Protein AF-A0A946YQ63-F1 (afdb_monomer_lite)

Secondary structure (DSSP, 8-state):
-BTTTTEEEEE--SSTTTT-EEEEEEEEEETTEEEEEEEEE-TT--GGGHHHHHHHHHHHHHHHHHHHHHHHHHHHHHHHHHHH----TT--EEEEEETTTGGGGPSEEEEETTEEEEEEEETTEEEEEESEETTTTEE-TTPPEETTEEE-TTT--EEETTT--BSSSSSPPPPPPPEEEEETTEEEEESS---

Foldseek 3Di:
DCVVQQKDKDADCDDPQHGKIWIWHWADDDVVDTDIDIDIDRPPDDPVCCVVVVVVVVVVVVVVVVVVVVLVVLLVVVVVLVVPQDQPVPQFKDWPFFLVCCVVCPQPWDDTRSFIWTWHDDPNDIFIFGQADQPRRAGQNPFDQDPQWGAGPPPRFIARRHPQDTPDDDRDGTPDFFDWDADPRITMGGPDDPD

Sequence (195 aa):
LDRENHRWITTTTRGLGKGSQVITHAIPLAENRIKVVVDFYVPKLPKALHKMYGKQLVDTYTRLYDEDLEMMRTRQRALDIADSTQPDTNAARLVLGNSAELDSQLPLQFELAGKPYRLVRIGDKLVAHASTCPHRLGPLQNAKVVNGQVECPWHGYRFNVISGECTSGQHGQLPLAPVISIDNDEVVASSEENV

pLDDT: mean 90.47, std 10.06, range [29.86, 97.25]

Radius of gyration: 22.96 Å; chains: 1; bounding box: 57×36×71 Å

Structure (mmCIF, N/CA/C/O backbone):
data_AF-A0A946YQ63-F1
#
_entry.id   AF-A0A946YQ63-F1
#
loop_
_atom_site.group_PDB
_atom_site.id
_atom_site.type_symbol
_atom_site.label_atom_id
_atom_site.label_alt_id
_atom_site.label_comp_id
_atom_site.label_asym_id
_atom_site.label_entity_id
_atom_site.label_seq_id
_atom_site.pdbx_PDB_ins_code
_atom_site.Cartn_x
_atom_site.Cartn_y
_atom_site.Cartn_z
_atom_site.occupancy
_atom_site.B_iso_or_equiv
_atom_site.auth_seq_id
_atom_site.auth_comp_id
_atom_site.auth_asym_id
_atom_site.auth_atom_id
_atom_site.pdbx_PDB_model_num
ATOM 1 N N . LEU A 1 1 ? 25.340 -0.584 -9.790 1.00 82.19 1 LEU A N 1
ATOM 2 C CA . LEU A 1 1 ? 24.976 0.807 -9.447 1.00 82.19 1 LEU A CA 1
ATOM 3 C C . LEU A 1 1 ? 26.153 1.685 -9.835 1.00 82.19 1 LEU A C 1
ATOM 5 O O . LEU A 1 1 ? 27.238 1.446 -9.326 1.00 82.19 1 LEU A O 1
ATOM 9 N N . ASP A 1 2 ? 25.953 2.621 -10.753 1.00 90.31 2 ASP A N 1
ATOM 10 C CA . ASP A 1 2 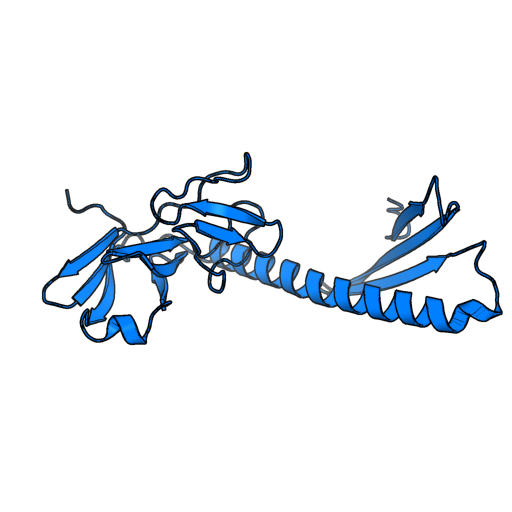? 26.966 3.579 -11.203 1.00 90.31 2 ASP A CA 1
ATOM 11 C C . ASP A 1 2 ? 26.710 4.897 -10.461 1.00 90.31 2 ASP A C 1
ATOM 13 O O . ASP A 1 2 ? 25.876 5.715 -10.855 1.00 90.31 2 ASP A O 1
ATOM 17 N N . ARG A 1 3 ? 27.344 5.020 -9.289 1.00 89.31 3 ARG A N 1
ATOM 18 C CA . ARG A 1 3 ? 27.109 6.135 -8.361 1.00 89.31 3 ARG A CA 1
ATOM 19 C C . ARG A 1 3 ? 27.614 7.459 -8.923 1.00 89.31 3 ARG A C 1
ATOM 21 O O . ARG A 1 3 ? 26.946 8.465 -8.727 1.00 89.31 3 ARG A O 1
ATOM 28 N N . GLU A 1 4 ? 28.743 7.436 -9.626 1.00 91.94 4 GLU A N 1
ATOM 29 C CA . GLU A 1 4 ? 29.373 8.624 -10.213 1.00 91.94 4 GLU A CA 1
ATOM 30 C C . GLU A 1 4 ? 28.460 9.295 -11.241 1.00 91.94 4 GLU A C 1
ATOM 32 O O . GLU A 1 4 ? 28.342 10.514 -11.267 1.00 91.94 4 GLU A O 1
ATOM 37 N N . ASN A 1 5 ? 27.749 8.497 -12.042 1.00 89.50 5 ASN A N 1
ATOM 38 C CA . ASN A 1 5 ? 26.837 9.003 -13.068 1.00 89.50 5 ASN A CA 1
ATOM 39 C C . ASN A 1 5 ? 25.368 9.036 -12.616 1.00 89.50 5 ASN A C 1
ATOM 41 O O . ASN A 1 5 ? 24.472 9.169 -13.454 1.00 89.50 5 ASN A O 1
ATOM 45 N N . HIS A 1 6 ? 25.107 8.865 -11.315 1.00 92.12 6 HIS A N 1
ATOM 46 C CA . HIS A 1 6 ? 23.765 8.817 -10.727 1.00 92.12 6 HIS A CA 1
ATOM 47 C C . HIS A 1 6 ? 22.790 7.893 -11.473 1.00 92.12 6 HIS A C 1
ATOM 49 O O . HIS A 1 6 ? 21.626 8.239 -11.696 1.00 92.12 6 HIS A O 1
ATOM 55 N N . ARG A 1 7 ? 23.259 6.707 -11.878 1.00 95.06 7 ARG A N 1
ATOM 56 C CA . ARG A 1 7 ? 22.444 5.769 -12.656 1.00 95.06 7 ARG A CA 1
ATOM 57 C C . ARG A 1 7 ? 22.541 4.331 -12.177 1.00 95.06 7 ARG A C 1
ATOM 59 O O . ARG A 1 7 ? 23.558 3.873 -11.650 1.00 95.06 7 ARG A O 1
ATOM 66 N N . TRP A 1 8 ? 21.482 3.569 -12.405 1.00 95.50 8 TRP A N 1
ATOM 67 C CA . TRP A 1 8 ? 21.510 2.116 -12.288 1.00 95.50 8 TRP A CA 1
ATOM 68 C C . TRP A 1 8 ? 21.162 1.482 -13.624 1.00 95.50 8 TRP A C 1
ATOM 70 O O . TRP A 1 8 ? 20.337 1.984 -14.382 1.00 95.50 8 TRP A O 1
ATOM 80 N N . ILE A 1 9 ? 21.844 0.379 -13.917 1.00 96.12 9 ILE A N 1
ATOM 81 C CA . ILE A 1 9 ? 21.737 -0.325 -15.188 1.00 96.12 9 ILE A CA 1
ATOM 82 C C . ILE A 1 9 ? 21.278 -1.739 -14.877 1.00 96.12 9 ILE A C 1
ATOM 84 O O . ILE A 1 9 ? 21.989 -2.495 -14.212 1.00 96.12 9 ILE A O 1
ATOM 88 N N . THR A 1 10 ? 20.102 -2.094 -15.378 1.00 95.12 10 THR A N 1
ATOM 89 C CA . THR A 1 10 ? 19.600 -3.467 -15.349 1.00 95.12 10 THR A CA 1
ATOM 90 C C . THR A 1 10 ? 19.920 -4.109 -16.686 1.00 95.12 10 THR A C 1
ATOM 92 O O . THR A 1 10 ? 19.494 -3.606 -17.719 1.00 95.12 10 THR A O 1
ATOM 95 N N . THR A 1 11 ? 20.687 -5.201 -16.680 1.00 96.38 11 THR A N 1
ATOM 96 C CA . THR A 1 11 ? 21.096 -5.905 -17.906 1.00 96.38 11 THR A CA 1
ATOM 97 C C . THR A 1 11 ? 20.485 -7.297 -17.959 1.00 96.38 11 THR A C 1
ATOM 99 O O . THR A 1 11 ? 20.650 -8.091 -17.031 1.00 96.38 11 THR A O 1
ATOM 102 N N . THR A 1 12 ? 19.850 -7.639 -19.078 1.00 95.50 12 THR A N 1
ATOM 103 C CA . THR A 1 12 ? 19.412 -9.012 -19.349 1.00 95.50 12 THR A CA 1
ATOM 104 C C . THR A 1 12 ? 20.621 -9.860 -19.744 1.00 95.50 12 THR A C 1
ATOM 106 O O . THR A 1 12 ? 21.180 -9.714 -20.832 1.00 95.50 12 THR A O 1
ATOM 109 N N . THR A 1 13 ? 21.051 -10.767 -18.865 1.00 96.38 13 THR A N 1
ATOM 110 C CA . THR A 1 13 ? 22.295 -11.538 -19.058 1.00 96.38 13 THR A CA 1
ATOM 111 C C . THR A 1 13 ? 22.108 -12.829 -19.858 1.00 96.38 13 THR A C 1
ATOM 113 O O . THR A 1 13 ? 23.057 -13.323 -20.476 1.00 96.38 13 THR A O 1
ATOM 116 N N . ARG A 1 14 ? 20.892 -13.388 -19.883 1.00 95.12 14 ARG A N 1
ATOM 117 C CA . ARG A 1 14 ? 20.546 -14.657 -20.548 1.00 95.12 14 ARG A CA 1
ATOM 118 C C . ARG A 1 14 ? 19.112 -14.623 -21.089 1.00 95.12 14 ARG A C 1
ATOM 120 O O . ARG A 1 14 ? 18.317 -13.797 -20.661 1.00 95.12 14 ARG A O 1
ATOM 127 N N . GLY A 1 15 ? 18.797 -15.543 -22.004 1.00 92.44 15 GLY A N 1
ATOM 128 C CA . GLY A 1 15 ? 17.459 -15.696 -22.585 1.00 92.44 15 GLY A CA 1
ATOM 129 C C . GLY A 1 15 ? 17.131 -14.695 -23.697 1.00 92.44 15 GLY A C 1
ATOM 130 O O . GLY A 1 15 ? 18.021 -14.064 -24.281 1.00 92.44 15 GLY A O 1
ATOM 131 N N . LEU A 1 16 ? 15.838 -14.582 -24.008 1.00 87.19 16 LEU A N 1
ATOM 132 C CA . LEU A 1 16 ? 15.317 -13.603 -24.960 1.00 87.19 16 LEU A CA 1
ATOM 133 C C . LEU A 1 16 ? 15.647 -12.184 -24.470 1.00 87.19 16 LEU A C 1
ATOM 135 O O . LEU A 1 16 ? 15.445 -11.865 -23.303 1.00 87.19 16 LEU A O 1
ATOM 139 N N . GLY A 1 17 ? 16.194 -11.345 -25.352 1.00 89.00 17 GLY A N 1
ATOM 140 C CA . GLY A 1 17 ? 16.652 -10.003 -24.979 1.00 89.00 17 GLY A CA 1
ATOM 141 C C . GLY A 1 17 ? 18.037 -9.956 -24.323 1.00 89.00 17 GLY A C 1
ATOM 142 O O . GLY A 1 17 ? 18.410 -8.915 -23.794 1.00 89.00 17 GLY A O 1
ATOM 143 N N . LYS A 1 18 ? 18.834 -11.038 -24.360 1.00 95.69 18 LYS A N 1
ATOM 144 C CA . LYS A 1 18 ? 20.230 -11.008 -23.884 1.00 95.69 18 LYS A CA 1
ATOM 145 C C . LYS A 1 18 ? 21.000 -9.820 -24.477 1.00 95.69 18 LYS A C 1
ATOM 147 O O . LYS A 1 18 ? 21.117 -9.699 -25.699 1.00 95.69 18 LYS A O 1
ATOM 152 N N . GLY A 1 19 ? 21.593 -9.019 -23.594 1.00 95.81 19 GLY A N 1
ATOM 153 C CA . GLY A 1 19 ? 22.343 -7.806 -23.921 1.00 95.81 19 GLY A CA 1
ATOM 154 C C . GLY A 1 19 ? 21.512 -6.524 -23.877 1.00 95.81 19 GLY A C 1
ATOM 155 O O . GLY A 1 19 ? 22.093 -5.447 -23.958 1.00 95.81 19 GLY A O 1
ATOM 156 N N . SER A 1 20 ? 20.188 -6.615 -23.729 1.00 95.81 20 SER A N 1
ATOM 157 C CA . SER A 1 20 ? 19.353 -5.439 -23.504 1.00 95.81 20 SER A CA 1
ATOM 158 C C . SER A 1 20 ? 19.631 -4.819 -22.139 1.00 95.81 20 SER A C 1
ATOM 160 O O . SER A 1 20 ? 19.933 -5.528 -21.171 1.00 95.81 20 SER A O 1
ATOM 162 N N . GLN A 1 21 ? 19.504 -3.497 -22.070 1.00 96.88 21 GLN A N 1
ATOM 163 C CA . GLN A 1 21 ? 19.686 -2.721 -20.854 1.00 96.88 21 GLN A CA 1
ATOM 164 C C . GLN A 1 21 ? 18.531 -1.747 -20.656 1.00 96.88 21 GLN A C 1
ATOM 166 O O . GLN A 1 21 ? 18.050 -1.132 -21.609 1.00 96.88 21 GLN A O 1
ATOM 171 N N . VAL A 1 22 ? 18.138 -1.591 -19.396 1.00 96.00 22 VAL A N 1
ATOM 172 C CA . VAL A 1 22 ? 17.348 -0.455 -18.924 1.00 96.00 22 VAL A CA 1
ATOM 173 C C . VAL A 1 22 ? 18.250 0.363 -18.023 1.00 96.00 22 VAL A C 1
ATOM 175 O O . VAL A 1 22 ? 18.768 -0.150 -17.026 1.00 96.00 22 VAL A O 1
ATOM 178 N N . ILE A 1 23 ? 18.481 1.606 -18.416 1.00 96.62 23 ILE A N 1
ATOM 179 C CA . ILE A 1 23 ? 19.371 2.528 -17.728 1.00 96.62 23 ILE A CA 1
ATOM 180 C C . ILE A 1 23 ? 18.488 3.607 -17.129 1.00 96.62 23 ILE A C 1
ATOM 182 O O . ILE A 1 23 ? 17.847 4.347 -17.866 1.00 96.62 23 ILE A O 1
ATOM 186 N N . THR A 1 24 ? 18.457 3.711 -15.807 1.00 95.50 24 THR A N 1
ATOM 187 C CA . THR A 1 24 ? 17.749 4.806 -15.151 1.00 95.50 24 THR A CA 1
ATOM 188 C C . THR A 1 24 ? 18.738 5.774 -14.538 1.00 95.50 24 THR A C 1
ATOM 190 O O . THR A 1 24 ? 19.596 5.374 -13.753 1.00 95.50 24 THR A O 1
ATOM 193 N N . HIS A 1 25 ? 18.557 7.051 -14.844 1.00 95.38 25 HIS A N 1
ATOM 194 C CA . HIS A 1 25 ? 19.258 8.179 -14.255 1.00 95.38 25 HIS A CA 1
ATOM 195 C C . HIS A 1 25 ? 18.366 8.864 -13.218 1.00 95.38 25 HIS A C 1
ATOM 197 O O . HIS A 1 25 ? 17.217 9.187 -13.519 1.00 95.38 25 HIS A O 1
ATOM 203 N N . ALA A 1 26 ? 18.900 9.134 -12.028 1.00 92.44 26 ALA A N 1
ATOM 204 C CA . ALA A 1 26 ? 18.261 9.963 -11.009 1.00 92.44 26 ALA A CA 1
ATOM 205 C C . ALA A 1 26 ? 19.064 11.254 -10.832 1.00 92.44 26 ALA A C 1
ATOM 207 O O . ALA A 1 26 ? 20.076 11.289 -10.140 1.00 92.44 26 ALA A O 1
ATOM 208 N N . ILE A 1 27 ? 18.613 12.320 -11.483 1.00 93.25 27 ILE A N 1
ATOM 209 C CA . ILE A 1 27 ? 19.312 13.601 -11.541 1.00 93.25 27 ILE A CA 1
ATOM 210 C C . ILE A 1 27 ? 18.724 14.514 -10.455 1.00 93.25 27 ILE A C 1
ATOM 212 O O . ILE A 1 27 ? 17.550 14.884 -10.559 1.00 93.25 27 ILE A O 1
ATOM 216 N N . PRO A 1 28 ? 19.481 14.882 -9.407 1.00 92.19 28 PRO A N 1
ATOM 217 C CA . PRO A 1 28 ? 18.985 15.797 -8.384 1.00 92.19 28 PRO A CA 1
ATOM 218 C C . PRO A 1 28 ? 18.733 17.185 -8.986 1.00 92.19 28 PRO A C 1
ATOM 220 O O . PRO A 1 28 ? 19.556 17.701 -9.739 1.00 92.19 28 PRO A O 1
ATOM 223 N N . LEU A 1 29 ? 17.586 17.790 -8.664 1.00 94.38 29 LEU A N 1
ATOM 224 C CA . LEU A 1 29 ? 17.208 19.131 -9.132 1.00 94.38 29 LEU A CA 1
ATOM 225 C C . LEU A 1 29 ? 17.069 20.156 -8.000 1.00 94.38 29 LEU A C 1
ATOM 227 O O . LEU A 1 29 ? 17.184 21.352 -8.256 1.00 94.38 29 LEU A O 1
ATOM 231 N N . ALA A 1 30 ? 16.700 19.715 -6.797 1.00 94.44 30 ALA A N 1
ATOM 232 C CA . ALA A 1 30 ? 16.629 20.501 -5.563 1.00 94.44 30 ALA A CA 1
ATOM 233 C C . ALA A 1 30 ? 16.422 19.550 -4.371 1.00 94.44 30 ALA A C 1
ATOM 235 O O . ALA A 1 30 ? 16.276 18.338 -4.555 1.00 94.44 30 ALA A O 1
ATOM 236 N N . GLU A 1 31 ? 16.346 20.104 -3.162 1.00 89.56 31 GLU A N 1
ATOM 237 C CA . GLU A 1 31 ? 15.817 19.390 -2.000 1.00 89.56 31 GLU A CA 1
ATOM 238 C C . GLU A 1 31 ? 14.428 18.815 -2.327 1.00 89.56 31 GLU A C 1
ATOM 240 O O . GLU A 1 31 ? 13.573 19.501 -2.891 1.00 89.56 31 GLU A O 1
ATOM 245 N N . ASN A 1 32 ? 14.238 17.521 -2.060 1.00 82.31 32 ASN A N 1
ATOM 246 C CA . ASN A 1 32 ? 13.016 16.767 -2.366 1.00 82.31 32 ASN A CA 1
ATOM 247 C C . ASN A 1 32 ? 12.563 16.800 -3.842 1.00 82.31 32 ASN A C 1
ATOM 249 O O . ASN A 1 32 ? 11.397 16.536 -4.142 1.00 82.31 32 ASN A O 1
ATOM 253 N N . ARG A 1 33 ? 13.468 17.084 -4.794 1.00 88.88 33 ARG A N 1
ATOM 254 C CA . ARG A 1 33 ? 13.145 17.109 -6.229 1.00 88.88 33 ARG A CA 1
ATOM 255 C C . ARG A 1 33 ? 14.214 16.422 -7.070 1.00 88.88 33 ARG A C 1
ATOM 257 O O . ARG A 1 33 ? 15.365 16.852 -7.117 1.00 88.88 33 ARG A O 1
ATOM 264 N N . ILE A 1 34 ? 13.798 15.405 -7.818 1.00 90.69 34 ILE A N 1
ATOM 265 C CA . ILE A 1 34 ? 14.646 14.653 -8.749 1.00 90.69 34 ILE A CA 1
ATOM 266 C C . ILE A 1 34 ? 14.011 14.614 -10.140 1.00 90.69 34 ILE A C 1
ATOM 268 O O . ILE A 1 34 ? 12.788 14.621 -10.276 1.00 90.69 34 ILE A O 1
ATOM 272 N N . LYS A 1 35 ? 14.842 14.549 -11.177 1.00 91.94 35 LYS A N 1
ATOM 273 C CA . LYS A 1 35 ? 14.441 14.174 -12.533 1.00 91.94 35 LYS A CA 1
ATOM 274 C C . LYS A 1 35 ? 14.862 12.737 -12.777 1.00 91.94 35 LYS A C 1
ATOM 276 O O . LYS A 1 35 ? 16.031 12.400 -12.601 1.00 91.94 35 LYS A O 1
ATOM 281 N N . VAL A 1 36 ? 13.921 11.922 -13.232 1.00 91.88 36 VAL A N 1
ATOM 282 C CA . VAL A 1 36 ? 14.201 10.554 -13.659 1.00 91.88 36 VAL A CA 1
ATOM 283 C C . VAL A 1 36 ? 14.213 10.498 -15.183 1.00 91.88 36 VAL A C 1
ATOM 285 O O . VAL A 1 36 ? 13.306 11.017 -15.830 1.00 91.88 36 VAL A O 1
ATOM 288 N N . VAL A 1 37 ? 15.260 9.903 -15.754 1.00 94.38 37 VAL A N 1
ATOM 289 C CA . VAL A 1 37 ? 15.357 9.600 -17.191 1.00 94.38 37 VAL A CA 1
ATOM 290 C C . VAL A 1 37 ? 15.610 8.108 -17.339 1.00 94.38 37 VAL A C 1
ATOM 292 O O . VAL A 1 37 ? 16.461 7.569 -16.635 1.00 94.38 37 VAL A O 1
ATOM 295 N N . VAL A 1 38 ? 14.870 7.449 -18.230 1.00 95.25 38 VAL A N 1
ATOM 296 C CA . VAL A 1 38 ? 14.999 6.012 -18.484 1.00 95.25 38 VAL A CA 1
ATOM 297 C C . VAL A 1 38 ? 15.331 5.795 -19.950 1.00 95.25 38 VAL A C 1
ATOM 299 O O . VAL A 1 38 ? 14.533 6.137 -20.822 1.00 95.25 38 VAL A O 1
ATOM 302 N N . ASP A 1 39 ? 16.487 5.192 -20.200 1.00 95.69 39 ASP A N 1
ATOM 303 C CA . ASP A 1 39 ? 16.941 4.818 -21.531 1.00 95.69 39 ASP A CA 1
ATOM 304 C C . ASP A 1 39 ? 16.830 3.307 -21.737 1.00 95.69 39 ASP A C 1
ATOM 306 O O . ASP A 1 39 ? 17.172 2.496 -20.866 1.00 95.69 39 ASP A O 1
ATOM 310 N N . PHE A 1 40 ? 16.386 2.926 -22.935 1.00 95.56 40 PHE A N 1
ATOM 311 C CA . PHE A 1 40 ? 16.276 1.535 -23.358 1.00 95.56 40 PHE A CA 1
ATOM 312 C C . PHE A 1 40 ? 17.305 1.226 -24.435 1.00 95.56 40 PHE A C 1
ATOM 314 O O . PHE A 1 40 ? 17.267 1.781 -25.533 1.00 95.56 40 PHE A O 1
ATOM 321 N N . TYR A 1 41 ? 18.184 0.272 -24.150 1.00 95.44 41 TYR A N 1
ATOM 322 C CA . TYR A 1 41 ? 19.109 -0.278 -25.127 1.00 95.44 41 TYR A CA 1
ATOM 323 C C . TYR A 1 41 ? 18.698 -1.708 -25.470 1.00 95.44 41 TYR A C 1
ATOM 325 O O . TYR A 1 41 ? 18.708 -2.584 -24.610 1.00 95.44 41 TYR A O 1
ATOM 333 N N . VAL A 1 42 ? 18.331 -1.961 -26.730 1.00 94.94 42 VAL A N 1
ATOM 334 C CA . VAL A 1 42 ? 17.882 -3.283 -27.200 1.00 94.94 42 VAL A CA 1
ATOM 335 C C . VAL A 1 42 ? 18.675 -3.664 -28.460 1.00 94.94 42 VAL A C 1
ATOM 337 O O . VAL A 1 42 ? 18.218 -3.426 -29.580 1.00 94.94 42 VAL A O 1
ATOM 340 N N . PRO A 1 43 ? 19.882 -4.248 -28.318 1.00 91.25 43 PRO A N 1
ATOM 341 C CA . PRO A 1 43 ? 20.866 -4.332 -29.405 1.00 91.25 43 PRO A CA 1
ATOM 342 C C . PRO A 1 43 ? 20.430 -5.186 -30.598 1.00 91.25 43 PRO A C 1
ATOM 344 O O . PRO A 1 43 ? 20.904 -4.988 -31.712 1.00 91.25 43 PRO A O 1
ATOM 347 N N . LYS A 1 44 ? 19.542 -6.158 -30.375 1.00 89.88 44 LYS A N 1
ATOM 348 C CA . LYS A 1 44 ? 19.115 -7.132 -31.391 1.00 89.88 44 LYS A CA 1
ATOM 349 C C . LYS A 1 44 ? 17.706 -6.870 -31.929 1.00 89.88 44 LYS A C 1
ATOM 351 O O . LYS A 1 44 ? 17.135 -7.753 -32.562 1.00 89.88 44 LYS A O 1
ATOM 356 N N . LEU A 1 45 ? 17.126 -5.695 -31.667 1.00 91.50 45 LEU A N 1
ATOM 357 C CA . LEU A 1 45 ? 15.778 -5.367 -32.131 1.00 91.50 45 LEU A CA 1
ATOM 358 C C . LEU A 1 45 ? 15.795 -4.963 -33.619 1.00 91.50 45 LEU A C 1
ATOM 360 O O . LEU A 1 45 ? 16.470 -3.988 -33.968 1.00 91.50 45 LEU A O 1
ATOM 364 N N . PRO A 1 46 ? 15.043 -5.647 -34.502 1.00 93.94 46 PRO A N 1
ATOM 365 C CA . PRO A 1 46 ? 14.911 -5.249 -35.902 1.00 93.94 46 PRO A CA 1
ATOM 366 C C . PRO A 1 46 ? 14.370 -3.822 -36.048 1.00 93.94 46 PRO A C 1
ATOM 368 O O . PRO A 1 46 ? 13.409 -3.455 -35.373 1.00 93.94 46 PRO A O 1
ATOM 371 N N . LYS A 1 47 ? 14.927 -3.033 -36.980 1.00 94.69 47 LYS A N 1
ATOM 372 C CA . LYS A 1 47 ? 14.534 -1.623 -37.202 1.00 94.69 47 LYS A CA 1
ATOM 373 C C . LYS A 1 47 ? 13.033 -1.435 -37.431 1.00 94.69 47 LYS A C 1
ATOM 375 O O . LYS A 1 47 ? 12.446 -0.498 -36.903 1.00 94.69 47 LYS A O 1
ATOM 380 N N . ALA A 1 48 ? 12.403 -2.357 -38.160 1.00 96.81 48 ALA A N 1
ATOM 381 C CA . ALA A 1 48 ? 10.962 -2.331 -38.420 1.00 96.81 48 ALA A CA 1
ATOM 382 C C . ALA A 1 48 ? 10.111 -2.366 -37.134 1.00 96.81 48 ALA A C 1
ATOM 384 O O . ALA A 1 48 ? 8.991 -1.863 -37.120 1.00 96.81 48 ALA A O 1
ATOM 385 N N . LEU A 1 49 ? 10.649 -2.919 -36.043 1.00 95.19 49 LEU A N 1
ATOM 386 C CA . LEU A 1 49 ? 9.969 -3.051 -34.756 1.00 95.19 49 LEU A CA 1
ATOM 387 C C . LEU A 1 49 ? 10.280 -1.904 -33.782 1.00 95.19 49 LEU A C 1
ATOM 389 O O . LEU A 1 49 ? 9.607 -1.793 -32.759 1.00 95.19 49 LEU A O 1
ATOM 393 N N . HIS A 1 50 ? 11.245 -1.026 -34.090 1.00 94.06 50 HIS A N 1
ATOM 394 C CA . HIS A 1 50 ? 11.710 0.032 -33.177 1.00 94.06 50 HIS A CA 1
ATOM 395 C C . HIS A 1 50 ? 10.581 0.941 -32.701 1.00 94.06 50 HIS A C 1
ATOM 397 O O . HIS A 1 50 ? 10.459 1.179 -31.506 1.00 94.06 50 HIS A O 1
ATOM 403 N N . LYS A 1 51 ? 9.723 1.415 -33.612 1.00 95.56 51 LYS A N 1
ATOM 404 C CA . LYS A 1 51 ? 8.629 2.332 -33.258 1.00 95.56 51 LYS A CA 1
ATOM 405 C C . LYS A 1 51 ? 7.598 1.671 -32.340 1.00 95.56 51 LYS A C 1
ATOM 407 O O . LYS A 1 51 ? 7.173 2.277 -31.361 1.00 95.56 51 LYS A O 1
ATOM 412 N N . MET A 1 52 ? 7.207 0.436 -32.655 1.00 96.44 52 MET A N 1
ATOM 413 C CA . MET A 1 52 ? 6.213 -0.313 -31.884 1.00 96.44 52 MET A CA 1
ATOM 414 C C . MET A 1 52 ? 6.737 -0.640 -30.481 1.00 96.44 52 MET A C 1
ATOM 416 O O . MET A 1 52 ? 6.102 -0.278 -29.494 1.00 96.44 52 MET A O 1
ATOM 420 N N . TYR A 1 53 ? 7.913 -1.266 -30.393 1.00 93.94 53 TYR A N 1
ATOM 421 C CA . TYR A 1 53 ? 8.513 -1.642 -29.111 1.00 93.94 53 TYR A CA 1
ATOM 422 C C . TYR A 1 53 ? 8.937 -0.423 -28.296 1.00 93.94 53 TYR A C 1
ATOM 424 O O . TYR A 1 53 ? 8.742 -0.412 -27.088 1.00 93.94 53 TYR A O 1
ATOM 432 N N . GLY A 1 54 ? 9.472 0.617 -28.940 1.00 94.38 54 GLY A N 1
ATOM 433 C CA . GLY A 1 54 ? 9.821 1.871 -28.276 1.00 94.38 54 GLY A CA 1
ATOM 434 C C . GLY A 1 54 ? 8.606 2.497 -27.597 1.00 94.38 54 GLY A C 1
ATOM 435 O O . GLY A 1 54 ? 8.678 2.833 -26.419 1.00 94.38 54 GLY A O 1
ATOM 436 N N . LYS A 1 55 ? 7.461 2.560 -28.293 1.00 95.88 55 LYS A N 1
ATOM 437 C CA . LYS A 1 55 ? 6.207 3.022 -27.687 1.00 95.88 55 LYS A CA 1
ATOM 438 C C . LYS A 1 55 ? 5.778 2.138 -26.513 1.00 95.88 55 LYS A C 1
ATOM 440 O O . LYS A 1 55 ? 5.473 2.669 -25.455 1.00 95.88 55 LYS A O 1
ATOM 445 N N . GLN A 1 56 ? 5.788 0.815 -26.674 1.00 95.88 56 GLN A N 1
ATOM 446 C CA . GLN A 1 56 ? 5.396 -0.101 -25.597 1.00 95.88 56 GLN A CA 1
ATOM 447 C C . GLN A 1 56 ? 6.287 0.029 -24.355 1.00 95.88 56 GLN A C 1
ATOM 449 O O . GLN A 1 56 ? 5.771 0.016 -23.239 1.00 95.88 56 GLN A O 1
ATOM 454 N N . LEU A 1 57 ? 7.605 0.161 -24.533 1.00 94.50 57 LEU A N 1
ATOM 455 C CA . LEU A 1 57 ? 8.553 0.345 -23.433 1.00 94.50 57 LEU A CA 1
ATOM 456 C C . LEU A 1 57 ? 8.294 1.657 -22.696 1.00 94.50 57 LEU A C 1
ATOM 458 O O . LEU A 1 57 ? 8.196 1.640 -21.472 1.00 94.50 57 LEU A O 1
ATOM 462 N N . VAL A 1 58 ? 8.124 2.760 -23.432 1.00 94.06 58 VAL A N 1
ATOM 463 C CA . VAL A 1 58 ? 7.799 4.069 -22.850 1.00 94.06 58 VAL A CA 1
ATOM 464 C C . VAL A 1 58 ? 6.472 4.009 -22.097 1.00 94.06 58 VAL A C 1
ATOM 466 O O . VAL A 1 58 ? 6.456 4.309 -20.911 1.00 94.06 58 VAL A O 1
ATOM 469 N N . ASP A 1 59 ? 5.391 3.543 -22.729 1.00 96.06 59 ASP A N 1
ATOM 470 C CA . ASP A 1 59 ? 4.068 3.466 -22.095 1.00 96.06 59 ASP A CA 1
ATOM 471 C C . ASP A 1 59 ? 4.102 2.599 -20.820 1.00 96.06 59 ASP A C 1
ATOM 473 O O . ASP A 1 59 ? 3.536 2.963 -19.789 1.00 96.06 59 ASP A O 1
ATOM 477 N N . THR A 1 60 ? 4.796 1.455 -20.875 1.00 95.38 60 THR A N 1
ATOM 478 C CA . THR A 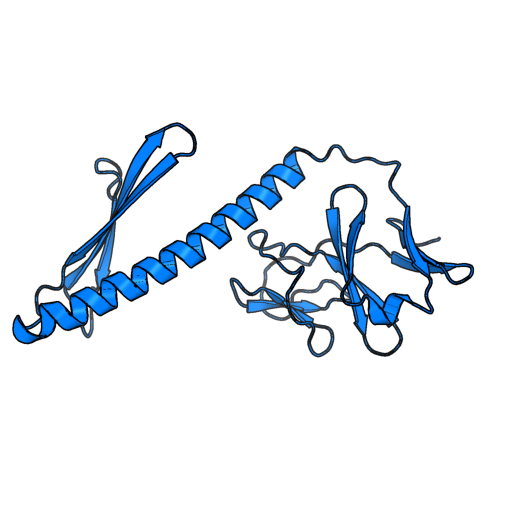1 60 ? 4.917 0.540 -19.732 1.00 95.38 60 THR A CA 1
ATOM 479 C C . THR A 1 60 ? 5.688 1.185 -18.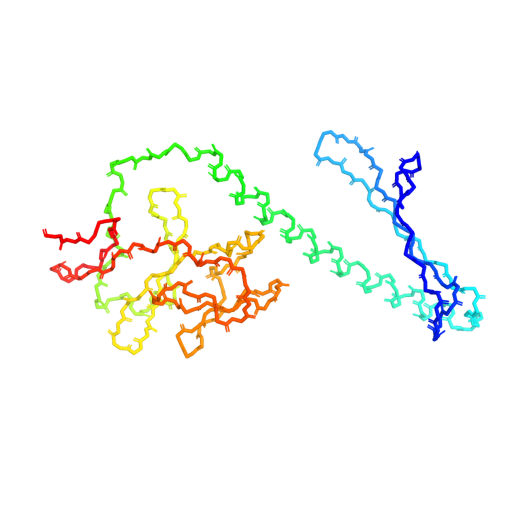590 1.00 95.38 60 THR A C 1
ATOM 481 O O . THR A 1 60 ? 5.227 1.149 -17.453 1.00 95.38 60 THR A O 1
ATOM 484 N N . TYR A 1 61 ? 6.850 1.774 -18.873 1.00 94.31 61 TYR A N 1
ATOM 485 C CA . TYR A 1 61 ? 7.676 2.374 -17.832 1.00 94.31 61 TYR A CA 1
ATOM 486 C C . TYR A 1 61 ? 7.068 3.653 -17.271 1.00 94.31 61 TYR A C 1
ATOM 488 O O . TYR A 1 61 ? 7.160 3.853 -16.069 1.00 94.31 61 TYR A O 1
ATOM 496 N N . THR A 1 62 ? 6.396 4.478 -18.078 1.00 92.75 62 THR A N 1
ATOM 497 C CA . THR A 1 62 ? 5.632 5.623 -17.563 1.00 92.75 62 THR A CA 1
ATOM 498 C C . THR A 1 62 ? 4.607 5.162 -16.534 1.00 92.75 62 THR A C 1
ATOM 500 O O . THR A 1 62 ? 4.627 5.657 -15.412 1.00 92.75 62 THR A O 1
ATOM 503 N N . ARG A 1 63 ? 3.798 4.144 -16.859 1.00 94.69 63 ARG A N 1
ATOM 504 C CA . ARG A 1 63 ? 2.822 3.598 -15.909 1.00 94.69 63 ARG A CA 1
ATOM 505 C C . ARG A 1 63 ? 3.482 3.063 -14.634 1.00 94.69 63 ARG A C 1
ATOM 507 O O . ARG A 1 63 ? 3.011 3.370 -13.547 1.00 94.69 63 ARG A O 1
ATOM 514 N N . LEU A 1 64 ? 4.571 2.298 -14.756 1.00 92.50 64 LEU A N 1
ATOM 515 C CA . LEU A 1 64 ? 5.297 1.775 -13.591 1.00 92.50 64 LEU A CA 1
ATOM 516 C C . LEU A 1 64 ? 5.854 2.900 -12.706 1.00 92.50 64 LEU A C 1
ATOM 518 O O . LEU A 1 64 ? 5.793 2.798 -11.488 1.00 92.50 64 LEU A O 1
ATOM 522 N N . TYR A 1 65 ? 6.363 3.985 -13.298 1.00 90.81 65 TYR A N 1
ATOM 523 C CA . TYR A 1 65 ? 6.854 5.135 -12.536 1.00 90.81 65 TYR A CA 1
ATOM 524 C C . TYR A 1 65 ? 5.736 5.926 -11.860 1.00 90.81 65 TYR A C 1
ATOM 526 O O . TYR A 1 65 ? 5.945 6.405 -10.747 1.00 90.81 65 TYR A O 1
ATOM 534 N N . ASP A 1 66 ? 4.570 6.058 -12.492 1.00 90.88 66 ASP A N 1
ATOM 535 C CA . ASP A 1 66 ? 3.400 6.678 -11.864 1.00 90.88 66 ASP A CA 1
ATOM 536 C C . ASP A 1 66 ? 2.918 5.848 -10.661 1.00 90.88 66 ASP A C 1
ATOM 538 O O . ASP A 1 66 ? 2.648 6.399 -9.590 1.00 90.88 66 ASP A O 1
ATOM 542 N N . GLU A 1 67 ? 2.879 4.518 -10.808 1.00 91.19 67 GLU A N 1
ATOM 543 C CA . GLU A 1 67 ? 2.558 3.573 -9.730 1.00 91.19 67 GLU A CA 1
ATOM 544 C C . GLU A 1 67 ? 3.582 3.666 -8.581 1.00 91.19 67 GLU A C 1
ATOM 546 O O . GLU A 1 67 ? 3.201 3.874 -7.426 1.00 91.19 67 GLU A O 1
ATOM 551 N N . ASP A 1 68 ? 4.882 3.607 -8.889 1.00 90.12 68 ASP A N 1
ATOM 552 C CA . ASP A 1 68 ? 5.962 3.728 -7.903 1.00 90.12 68 ASP A CA 1
ATOM 553 C C . ASP A 1 68 ? 5.940 5.088 -7.193 1.00 90.12 68 ASP A C 1
ATOM 555 O O . ASP A 1 68 ? 6.157 5.165 -5.982 1.00 90.12 68 ASP A O 1
ATOM 559 N N . LEU A 1 69 ? 5.664 6.177 -7.916 1.00 90.12 69 LEU A N 1
ATOM 560 C CA . LEU A 1 69 ? 5.576 7.512 -7.335 1.00 90.12 69 LEU A CA 1
ATOM 561 C C . LEU A 1 69 ? 4.473 7.579 -6.279 1.00 90.12 69 LEU A C 1
ATOM 563 O O . LEU A 1 69 ? 4.697 8.141 -5.203 1.00 90.12 69 LEU A O 1
ATOM 567 N N . GLU A 1 70 ? 3.306 6.995 -6.553 1.00 90.19 70 GLU A N 1
ATOM 568 C CA . GLU A 1 70 ? 2.218 6.954 -5.578 1.00 90.19 70 GLU A CA 1
ATOM 569 C C . GLU A 1 70 ? 2.571 6.081 -4.369 1.00 90.19 70 GLU A C 1
ATOM 571 O O . GLU A 1 70 ? 2.302 6.469 -3.228 1.00 90.19 70 GLU A O 1
ATOM 576 N N . MET A 1 71 ? 3.255 4.952 -4.583 1.00 92.88 71 MET A N 1
ATOM 577 C CA . MET A 1 71 ? 3.765 4.115 -3.494 1.00 92.88 71 MET A CA 1
ATOM 578 C C . MET A 1 71 ? 4.750 4.879 -2.597 1.00 92.88 71 MET A C 1
ATOM 580 O O . MET A 1 71 ? 4.606 4.883 -1.371 1.00 92.88 71 MET A O 1
ATOM 584 N N . MET A 1 72 ? 5.729 5.570 -3.189 1.00 91.06 72 MET A N 1
ATOM 585 C CA . MET A 1 72 ? 6.736 6.333 -2.445 1.00 91.06 72 MET A CA 1
ATOM 586 C C . MET A 1 72 ? 6.116 7.516 -1.700 1.00 91.06 72 MET A C 1
ATOM 588 O O . MET A 1 72 ? 6.425 7.722 -0.529 1.00 91.06 72 MET A O 1
ATOM 592 N N . ARG A 1 73 ? 5.194 8.254 -2.332 1.00 91.31 73 ARG A N 1
ATOM 593 C CA . ARG A 1 73 ? 4.460 9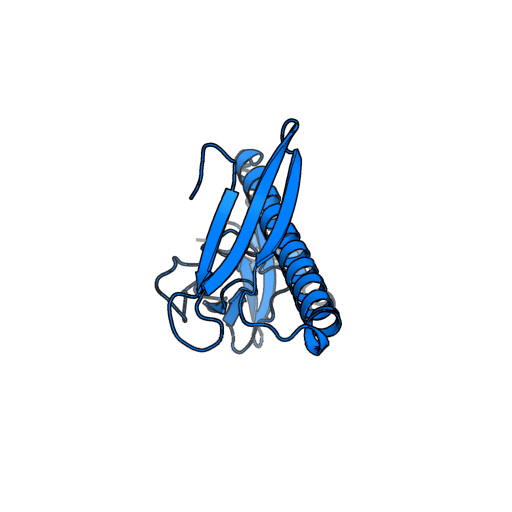.355 -1.686 1.00 91.31 73 ARG A CA 1
ATOM 594 C C . ARG A 1 73 ? 3.605 8.869 -0.526 1.00 91.31 73 ARG A C 1
ATOM 596 O O . ARG A 1 73 ? 3.625 9.478 0.537 1.00 91.31 73 ARG A O 1
ATOM 603 N N . THR A 1 74 ? 2.878 7.770 -0.710 1.00 92.38 74 THR A N 1
ATOM 604 C CA . THR A 1 74 ? 2.060 7.164 0.350 1.00 92.38 74 THR A CA 1
ATOM 605 C C . THR A 1 74 ? 2.921 6.762 1.540 1.00 92.38 74 THR A C 1
ATOM 607 O O . THR A 1 74 ? 2.586 7.080 2.679 1.00 92.38 74 THR A O 1
ATOM 610 N N . ARG A 1 75 ? 4.068 6.127 1.279 1.00 94.12 75 ARG A N 1
ATOM 611 C CA . ARG A 1 75 ? 5.019 5.770 2.329 1.00 94.12 75 ARG A CA 1
ATOM 612 C C . ARG A 1 75 ? 5.580 7.000 3.038 1.00 94.12 75 ARG A C 1
ATOM 614 O O . ARG A 1 75 ? 5.670 6.974 4.259 1.00 94.12 75 ARG A O 1
ATOM 621 N N . GLN A 1 76 ? 5.951 8.046 2.298 1.00 92.12 76 GLN A N 1
ATOM 622 C CA . GLN A 1 76 ? 6.481 9.272 2.893 1.00 92.12 76 GLN A CA 1
ATOM 623 C C . GLN A 1 76 ? 5.449 9.919 3.818 1.00 92.12 76 GLN A C 1
ATOM 625 O O . GLN A 1 76 ? 5.770 10.176 4.967 1.00 92.12 76 GLN A O 1
ATOM 630 N N . ARG A 1 77 ? 4.185 10.045 3.386 1.00 90.00 77 ARG A N 1
ATOM 631 C CA . ARG A 1 77 ? 3.100 10.547 4.248 1.00 90.00 77 ARG A CA 1
ATOM 632 C C . ARG A 1 77 ? 2.957 9.727 5.532 1.00 90.00 77 ARG A C 1
ATOM 634 O O . ARG A 1 77 ? 2.774 10.295 6.599 1.00 90.00 77 ARG A O 1
ATOM 641 N N . ALA A 1 78 ? 3.040 8.398 5.441 1.00 89.38 78 ALA A N 1
ATOM 642 C CA . ALA A 1 78 ? 2.955 7.532 6.615 1.00 89.38 78 ALA A CA 1
ATOM 643 C C . ALA A 1 78 ? 4.137 7.725 7.586 1.00 89.38 78 ALA A C 1
ATOM 645 O O . ALA A 1 78 ? 3.943 7.620 8.795 1.00 89.38 78 ALA A O 1
ATOM 646 N N . LEU A 1 79 ? 5.338 8.015 7.072 1.00 91.00 79 LEU A N 1
ATOM 647 C CA . LEU A 1 79 ? 6.500 8.382 7.890 1.00 91.00 79 LEU A CA 1
ATOM 648 C C . LEU A 1 79 ? 6.312 9.759 8.531 1.00 91.00 79 LEU A C 1
ATOM 650 O O . LEU A 1 79 ? 6.502 9.886 9.733 1.00 91.00 79 LEU A O 1
ATOM 654 N N . ASP A 1 80 ? 5.866 10.752 7.760 1.00 88.88 80 ASP A N 1
ATOM 655 C CA . ASP A 1 80 ? 5.632 12.111 8.254 1.00 88.88 80 ASP A CA 1
ATOM 656 C C . ASP A 1 80 ? 4.586 12.115 9.386 1.00 88.88 80 ASP A C 1
ATOM 658 O O . ASP A 1 80 ? 4.767 12.780 10.404 1.00 88.88 80 ASP A O 1
ATOM 662 N N . ILE A 1 81 ? 3.513 11.322 9.252 1.00 83.50 81 ILE A N 1
ATOM 663 C CA . ILE A 1 81 ? 2.520 11.118 10.319 1.00 83.50 81 ILE A CA 1
ATOM 664 C C . ILE A 1 81 ? 3.197 10.529 11.558 1.00 83.50 81 ILE A C 1
ATOM 666 O O . ILE A 1 81 ? 3.062 11.089 12.644 1.00 83.50 81 ILE A O 1
ATOM 670 N N . ALA A 1 82 ? 3.962 9.445 11.405 1.00 83.25 82 ALA A N 1
ATOM 671 C CA . ALA A 1 82 ? 4.644 8.797 12.524 1.00 83.25 82 ALA A CA 1
ATOM 672 C C . ALA A 1 82 ? 5.624 9.732 13.257 1.00 83.25 82 ALA A C 1
ATOM 674 O O . ALA A 1 82 ? 5.685 9.684 14.482 1.00 83.25 82 ALA A O 1
ATOM 675 N N . ASP A 1 83 ? 6.331 10.602 12.532 1.00 85.06 83 ASP A N 1
ATOM 676 C CA . ASP A 1 83 ? 7.256 11.586 13.107 1.00 85.06 83 ASP A CA 1
ATOM 677 C C . ASP A 1 83 ? 6.520 12.771 13.763 1.00 85.06 83 ASP A C 1
ATOM 679 O O . ASP A 1 83 ? 6.975 13.305 14.776 1.00 85.06 83 ASP A O 1
ATOM 683 N N . SER A 1 84 ? 5.379 13.192 13.205 1.00 78.00 84 SER A N 1
ATOM 684 C CA . SER A 1 84 ? 4.583 14.316 13.728 1.00 78.00 84 SER A CA 1
ATOM 685 C C . SER A 1 84 ? 3.727 13.957 14.948 1.00 78.00 84 SER A C 1
ATOM 687 O O . SER A 1 84 ? 3.331 14.843 15.709 1.00 78.00 84 SER A O 1
ATOM 689 N N . THR A 1 85 ? 3.444 12.669 15.153 1.00 66.12 85 THR A N 1
ATOM 690 C CA . THR A 1 85 ? 2.581 12.202 16.238 1.00 66.12 85 THR A CA 1
ATOM 691 C C . THR A 1 85 ? 3.348 12.206 17.563 1.00 66.12 85 THR A C 1
ATOM 693 O O . THR A 1 85 ? 4.075 11.268 17.886 1.00 66.12 85 THR A O 1
ATOM 696 N N . GLN A 1 86 ? 3.156 13.244 18.380 1.00 61.97 86 GLN A N 1
ATOM 697 C CA . GLN A 1 86 ? 3.366 13.118 19.826 1.00 61.97 86 GLN A CA 1
ATOM 698 C C . GLN A 1 86 ? 2.298 12.146 20.351 1.00 61.97 86 GLN A C 1
ATOM 700 O O . GLN A 1 86 ? 1.131 12.323 19.996 1.00 61.97 86 GLN A O 1
ATOM 705 N N . PRO A 1 87 ? 2.640 11.115 21.145 1.00 56.84 87 PRO A N 1
ATOM 706 C CA . PRO A 1 87 ? 1.633 10.238 21.720 1.00 56.84 87 PRO A CA 1
ATOM 707 C C . PRO A 1 87 ? 0.718 11.072 22.616 1.00 56.84 87 PRO A C 1
ATOM 709 O O . PRO A 1 87 ? 1.087 11.428 23.734 1.00 56.84 87 PRO A O 1
ATOM 712 N N . ASP A 1 88 ? -0.468 11.403 22.109 1.00 59.25 88 ASP A N 1
ATOM 713 C CA . ASP A 1 88 ? -1.525 11.967 22.928 1.00 59.25 88 ASP A CA 1
ATOM 714 C C . ASP A 1 88 ? -2.075 10.835 23.791 1.00 59.25 88 ASP A C 1
ATOM 716 O O . ASP A 1 88 ? -2.965 10.078 23.400 1.00 59.25 88 ASP A O 1
ATOM 720 N N . THR A 1 89 ? -1.472 10.678 24.966 1.00 54.22 89 THR A N 1
ATOM 721 C CA . THR A 1 89 ? -1.844 9.664 25.954 1.00 54.22 89 THR A CA 1
ATOM 722 C C . THR A 1 89 ? -3.267 9.851 26.481 1.00 54.22 89 THR A C 1
ATOM 724 O O . THR A 1 89 ? -3.757 8.971 27.179 1.00 54.22 89 THR A O 1
ATOM 727 N N . ASN A 1 90 ? -3.938 10.966 26.158 1.00 54.41 90 ASN A N 1
ATOM 728 C CA . ASN A 1 90 ? -5.309 11.243 26.581 1.00 54.41 90 ASN A CA 1
ATOM 729 C C . ASN A 1 90 ? -6.367 10.857 25.530 1.00 54.41 90 ASN A C 1
ATOM 731 O O . ASN A 1 90 ? -7.544 10.754 25.875 1.00 54.41 90 ASN A O 1
ATOM 735 N N . ALA A 1 91 ? -5.993 10.589 24.272 1.00 62.50 91 ALA A N 1
ATOM 736 C CA . ALA A 1 91 ? -6.925 10.195 23.208 1.00 62.50 91 ALA A CA 1
ATOM 737 C C . ALA A 1 91 ? -7.178 8.672 23.190 1.00 62.50 91 ALA A C 1
ATOM 739 O O . ALA A 1 91 ? -7.038 8.008 22.162 1.00 62.50 91 ALA A O 1
ATOM 740 N N . ALA A 1 92 ? -7.529 8.110 24.349 1.00 81.06 92 ALA A N 1
ATOM 741 C CA . ALA A 1 92 ? -7.726 6.672 24.550 1.00 81.06 92 ALA A CA 1
ATOM 742 C C . ALA A 1 92 ? -9.103 6.159 24.095 1.00 81.06 92 ALA A C 1
ATOM 744 O O . ALA A 1 92 ? -9.330 4.949 24.087 1.00 81.06 92 ALA A O 1
ATOM 745 N N . ARG A 1 93 ? -10.035 7.054 23.736 1.00 90.62 93 ARG A N 1
ATOM 746 C CA . ARG A 1 93 ? -11.422 6.723 23.380 1.00 90.62 93 ARG A CA 1
ATOM 747 C C . ARG A 1 93 ? -11.948 7.651 22.284 1.00 90.62 93 ARG A C 1
ATOM 749 O O . ARG A 1 93 ? -11.773 8.863 22.370 1.00 90.62 93 ARG A O 1
ATOM 756 N N . LEU A 1 94 ? -12.639 7.088 21.296 1.00 93.44 94 LEU A N 1
ATOM 757 C CA . LEU A 1 94 ? -13.304 7.815 20.214 1.00 93.44 94 LEU A CA 1
ATOM 758 C C . LEU A 1 94 ? -14.685 7.211 19.935 1.00 93.44 94 LEU A C 1
ATOM 760 O O . LEU A 1 94 ? -14.795 6.010 19.694 1.00 93.44 94 LEU A O 1
ATOM 764 N N . VAL A 1 95 ? -15.726 8.047 19.921 1.00 95.06 95 VAL A N 1
ATOM 765 C CA . VAL A 1 95 ? -17.065 7.659 19.448 1.00 95.06 95 VAL A CA 1
ATOM 766 C C . VAL A 1 95 ? -17.074 7.705 17.919 1.00 95.06 95 VAL A C 1
ATOM 768 O O . VAL A 1 95 ? -16.777 8.738 17.325 1.00 95.06 95 VAL A O 1
ATOM 771 N N . LEU A 1 96 ? -17.392 6.577 17.286 1.00 95.88 96 LEU A N 1
ATOM 772 C CA . LEU A 1 96 ? -17.417 6.405 15.830 1.00 95.88 96 LEU A CA 1
ATOM 773 C C . LEU A 1 96 ? -18.800 6.665 15.218 1.00 95.88 96 LEU A C 1
ATOM 775 O O . LEU A 1 96 ? -18.900 6.841 14.007 1.00 95.88 96 LEU A O 1
ATOM 779 N N . GLY A 1 97 ? -19.853 6.690 16.038 1.00 95.06 97 GLY A N 1
ATOM 780 C CA . GLY A 1 97 ? -21.224 6.981 15.618 1.00 95.06 97 GLY A CA 1
ATOM 781 C C . GLY A 1 97 ? -22.251 6.030 16.228 1.00 95.06 97 GLY A C 1
ATOM 782 O O . GLY A 1 97 ? -21.914 5.164 17.036 1.00 95.06 97 GLY A O 1
ATOM 783 N N . ASN A 1 98 ? -23.513 6.184 15.828 1.00 94.81 98 ASN A N 1
ATOM 784 C CA . ASN A 1 98 ? -24.598 5.322 16.285 1.00 94.81 98 ASN A CA 1
ATOM 785 C C . ASN A 1 98 ? -24.545 3.943 15.602 1.00 94.81 98 ASN A C 1
ATOM 787 O O . ASN A 1 98 ? -24.384 3.836 14.385 1.00 94.81 98 ASN A O 1
ATOM 791 N N . SER A 1 99 ? -24.716 2.881 16.383 1.00 92.56 99 SER A N 1
ATOM 792 C CA . SER A 1 99 ? -24.648 1.484 15.946 1.00 92.56 99 SER A CA 1
ATOM 793 C C . SER A 1 99 ? -25.690 1.104 14.891 1.00 92.56 99 SER A C 1
ATOM 795 O O . SER A 1 99 ? -25.386 0.276 14.034 1.00 92.56 99 SER A O 1
ATOM 797 N N . ALA A 1 100 ? -26.870 1.732 14.892 1.00 90.00 100 ALA A N 1
ATOM 798 C CA . ALA A 1 100 ? -27.922 1.475 13.909 1.00 90.00 100 ALA A CA 1
ATOM 799 C C . ALA A 1 100 ? -27.614 2.087 12.532 1.00 90.00 100 ALA A C 1
ATOM 801 O O . ALA A 1 100 ? -28.086 1.594 11.509 1.00 90.00 100 ALA A O 1
ATOM 802 N N . GLU A 1 101 ? -26.811 3.150 12.488 1.00 91.75 101 GLU A N 1
ATOM 803 C CA . GLU A 1 101 ? -26.482 3.871 11.253 1.00 91.75 101 GLU A CA 1
ATOM 804 C C . GLU A 1 101 ? -25.131 3.451 10.671 1.00 91.75 101 GLU A C 1
ATOM 806 O O . GLU A 1 101 ? -24.885 3.622 9.471 1.00 91.75 101 GLU A O 1
ATOM 811 N N . LEU A 1 102 ? -24.256 2.887 11.510 1.00 91.44 102 LEU A N 1
ATOM 812 C CA . LEU A 1 102 ? -22.862 2.642 11.166 1.00 91.44 102 LEU A CA 1
ATOM 813 C C . LEU A 1 102 ? -22.700 1.703 9.971 1.00 91.44 102 LEU A C 1
ATOM 815 O O . LEU A 1 102 ? -21.783 1.891 9.180 1.00 91.44 102 LEU A O 1
ATOM 819 N N . ASP A 1 103 ? -23.608 0.742 9.787 1.00 89.88 103 ASP A N 1
ATOM 820 C CA . ASP A 1 103 ? -23.549 -0.212 8.673 1.00 89.88 103 ASP A CA 1
ATOM 821 C C . ASP A 1 103 ? -23.556 0.457 7.303 1.00 89.88 103 ASP A C 1
ATOM 823 O O . ASP A 1 103 ? -22.859 0.006 6.394 1.00 89.88 103 ASP A O 1
ATOM 827 N N . SER A 1 104 ? -24.277 1.571 7.171 1.00 93.31 104 SER A N 1
ATOM 828 C CA . SER A 1 104 ? -24.306 2.365 5.940 1.00 93.31 104 SER A CA 1
ATOM 829 C C . SER A 1 104 ? -22.997 3.120 5.672 1.00 93.31 104 SER A C 1
ATOM 831 O O . SER A 1 104 ? -22.752 3.552 4.547 1.00 93.31 104 SER A O 1
ATOM 833 N N . GLN A 1 105 ? -22.149 3.256 6.694 1.00 93.81 105 GLN A N 1
ATOM 834 C CA . GLN A 1 105 ? -20.873 3.970 6.655 1.00 93.81 105 GLN A CA 1
ATOM 835 C C . GLN A 1 105 ? -19.675 3.020 6.534 1.00 93.81 105 GLN A C 1
ATOM 837 O O . GLN A 1 105 ? -18.546 3.470 6.334 1.00 93.81 105 GLN A O 1
ATOM 842 N N . LEU A 1 106 ? -19.891 1.705 6.655 1.00 93.69 106 LEU A N 1
ATOM 843 C CA . LEU A 1 106 ? -18.820 0.726 6.532 1.00 93.69 106 LEU A CA 1
ATOM 844 C C . LEU A 1 106 ? -18.425 0.498 5.062 1.00 93.69 106 LEU A C 1
ATOM 846 O O . LEU A 1 106 ? -19.284 0.415 4.184 1.00 93.69 106 LEU A O 1
ATOM 850 N N . PRO A 1 107 ? -17.127 0.284 4.779 1.00 95.62 107 PRO A N 1
ATOM 851 C CA . PRO A 1 107 ? -16.008 0.352 5.716 1.00 95.62 107 PRO A CA 1
ATOM 852 C C . PRO A 1 107 ? -15.667 1.800 6.108 1.00 95.62 107 PRO A C 1
ATOM 854 O O . PRO A 1 107 ? -15.505 2.653 5.237 1.00 95.62 107 PRO A O 1
ATOM 857 N N . LEU A 1 108 ? -15.471 2.045 7.406 1.00 96.12 108 LEU A N 1
ATOM 858 C CA . LEU A 1 108 ? -15.207 3.380 7.951 1.00 96.12 108 LEU A CA 1
ATOM 859 C C . LEU A 1 108 ? -13.717 3.547 8.271 1.00 96.12 108 LEU A C 1
ATOM 861 O O . LEU A 1 108 ? -13.116 2.690 8.915 1.00 96.12 108 LEU A O 1
ATOM 865 N N . GLN A 1 109 ? -13.113 4.652 7.839 1.00 96.50 109 GLN A N 1
ATOM 866 C CA . GLN A 1 109 ? -11.746 5.028 8.215 1.00 96.50 109 GLN A CA 1
ATOM 867 C C . GLN A 1 109 ? -11.798 6.003 9.390 1.00 96.50 109 GLN A C 1
ATOM 869 O O . GLN A 1 109 ? -12.619 6.917 9.387 1.00 96.50 109 GLN A O 1
ATOM 874 N N . PHE A 1 110 ? -10.926 5.819 10.378 1.00 95.25 110 PHE A N 1
ATOM 875 C CA . PHE A 1 110 ? -10.844 6.696 11.544 1.00 95.25 110 PHE A CA 1
ATOM 876 C C . PHE A 1 110 ? -9.414 6.749 12.086 1.00 95.25 110 PHE A C 1
ATOM 878 O O . PHE A 1 110 ? -8.566 5.935 11.719 1.00 95.25 110 PHE A O 1
ATOM 885 N N . GLU A 1 111 ? -9.146 7.702 12.969 1.00 92.50 111 GLU A N 1
ATOM 886 C CA . GLU A 1 111 ? -7.854 7.865 13.631 1.00 92.50 111 GLU A CA 1
ATOM 887 C C . GLU A 1 111 ? -8.044 7.810 15.147 1.00 92.50 111 GLU A C 1
ATOM 889 O O . GLU A 1 111 ? -8.975 8.412 15.670 1.00 92.50 111 GLU A O 1
ATOM 894 N N . LEU A 1 112 ? -7.173 7.091 15.855 1.00 90.31 112 LEU A N 1
ATOM 895 C CA . LEU A 1 112 ? -7.133 7.086 17.319 1.00 90.31 112 LEU A CA 1
ATOM 896 C C . LEU A 1 112 ? -5.680 7.241 17.771 1.00 90.31 112 LEU A C 1
ATOM 898 O O . LEU A 1 112 ? -4.813 6.493 17.311 1.00 90.31 112 LEU A O 1
ATOM 902 N N . ALA A 1 113 ? -5.418 8.210 18.652 1.00 86.00 113 ALA A N 1
ATOM 903 C CA . ALA A 1 113 ? -4.073 8.559 19.122 1.00 86.00 113 ALA A CA 1
ATOM 904 C C . ALA A 1 113 ? -3.052 8.735 17.971 1.00 86.00 113 ALA A C 1
ATOM 906 O O . ALA A 1 113 ? -1.958 8.167 18.001 1.00 86.00 113 ALA A O 1
ATOM 907 N N . GLY A 1 114 ? -3.445 9.458 16.912 1.00 84.12 114 GLY A N 1
ATOM 908 C CA . GLY A 1 114 ? -2.600 9.734 15.741 1.00 84.12 114 GLY A CA 1
ATOM 909 C C . GLY A 1 114 ? -2.349 8.541 14.813 1.00 84.12 114 GLY A C 1
ATOM 910 O O . GLY A 1 114 ? -1.557 8.632 13.876 1.00 84.12 114 GLY A O 1
ATOM 911 N N . LYS A 1 115 ? -2.986 7.390 15.062 1.00 88.25 115 LYS A N 1
ATOM 912 C CA . LYS A 1 115 ? -2.817 6.180 14.249 1.00 88.25 115 LYS A CA 1
ATOM 913 C C . LYS A 1 115 ? -4.064 5.914 13.407 1.00 88.25 115 LYS A C 1
ATOM 915 O O . LYS A 1 115 ? -5.165 5.882 13.960 1.00 88.25 115 LYS A O 1
ATOM 920 N N . PRO A 1 116 ? -3.912 5.668 12.094 1.00 92.94 116 PRO A N 1
ATOM 921 C CA . PRO A 1 116 ? -5.042 5.398 11.224 1.00 92.94 116 PRO A CA 1
ATOM 922 C C . PRO A 1 116 ? -5.490 3.936 11.335 1.00 92.94 116 PRO A C 1
ATOM 924 O O . PRO A 1 116 ? -4.700 2.994 11.199 1.00 92.94 116 PRO A O 1
ATOM 927 N N . TYR A 1 117 ? -6.794 3.754 11.490 1.00 95.75 117 TYR A N 1
ATOM 928 C CA . TYR A 1 117 ? -7.469 2.465 11.549 1.00 95.75 117 TYR A CA 1
ATOM 929 C C . TYR A 1 117 ? -8.627 2.420 10.560 1.00 95.75 117 TYR A C 1
ATOM 931 O O . TYR A 1 117 ? -9.036 3.424 9.965 1.00 95.75 117 TYR A O 1
ATOM 939 N N . ARG A 1 118 ? -9.146 1.215 10.364 1.00 97.19 118 ARG A N 1
ATOM 940 C CA . ARG A 1 118 ? -10.322 0.969 9.551 1.00 97.19 118 ARG A CA 1
ATOM 941 C C . ARG A 1 118 ? -11.244 0.005 10.259 1.00 97.19 118 ARG A C 1
ATOM 943 O O . ARG A 1 118 ? -10.810 -1.062 10.686 1.00 97.19 118 ARG A O 1
ATOM 950 N N . LEU A 1 119 ? -12.508 0.386 10.338 1.00 97.19 119 LEU A N 1
ATOM 951 C CA . LEU A 1 119 ? -13.591 -0.414 10.867 1.00 97.19 119 LEU A CA 1
ATOM 952 C C . LEU A 1 119 ? -14.285 -1.172 9.733 1.00 97.19 119 LEU A C 1
ATOM 954 O O . LEU A 1 119 ? -14.653 -0.594 8.706 1.00 97.19 119 LEU A O 1
ATOM 958 N N . VAL A 1 120 ? -14.480 -2.470 9.933 1.00 96.06 120 VAL A N 1
ATOM 959 C CA . VAL A 1 120 ? -15.180 -3.368 9.010 1.00 96.06 120 VAL A CA 1
ATOM 960 C C . VAL A 1 120 ? -16.147 -4.270 9.773 1.00 96.06 120 VAL A C 1
ATOM 962 O O . VAL A 1 120 ? -16.006 -4.465 10.979 1.00 96.06 120 VAL A O 1
ATOM 965 N N . ARG A 1 121 ? -17.112 -4.860 9.062 1.00 93.75 121 ARG A N 1
ATOM 966 C CA . ARG A 1 121 ? -18.023 -5.874 9.607 1.00 93.75 121 ARG A CA 1
ATOM 967 C C . ARG A 1 121 ? -17.618 -7.269 9.139 1.00 93.75 121 ARG A C 1
ATOM 969 O O . ARG A 1 121 ? -17.472 -7.498 7.940 1.00 93.75 121 ARG A O 1
ATOM 976 N N . ILE A 1 122 ? -17.444 -8.191 10.086 1.00 92.44 122 ILE A N 1
ATOM 977 C CA . ILE A 1 122 ? -17.134 -9.608 9.856 1.00 92.44 122 ILE A CA 1
ATOM 978 C C . ILE A 1 122 ? -18.216 -10.450 10.535 1.00 92.44 122 ILE A C 1
ATOM 980 O O . ILE A 1 122 ? -18.224 -10.601 11.758 1.00 92.44 122 ILE A O 1
ATOM 984 N N . GLY A 1 123 ? -19.149 -10.980 9.739 1.00 89.81 123 GLY A N 1
ATOM 985 C CA . GLY A 1 123 ? -20.389 -11.545 10.276 1.00 89.81 123 GLY A CA 1
ATOM 986 C C . GLY A 1 123 ? -21.146 -10.476 11.066 1.00 89.81 123 GLY A C 1
ATOM 987 O O . GLY A 1 123 ? -21.334 -9.366 10.575 1.00 89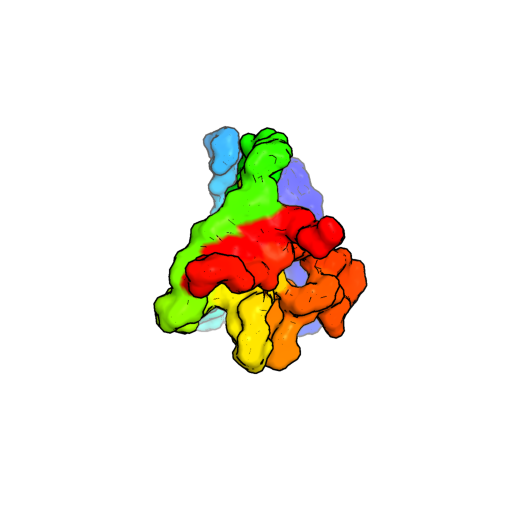.81 123 GLY A O 1
ATOM 988 N N . ASP A 1 124 ? -21.486 -10.772 12.316 1.00 89.00 124 ASP A N 1
ATOM 989 C CA . ASP A 1 124 ? -22.215 -9.837 13.183 1.00 89.00 124 ASP A CA 1
ATOM 990 C C . ASP A 1 124 ? -21.299 -8.903 13.992 1.00 89.00 124 ASP A C 1
ATOM 992 O O . ASP A 1 124 ? -21.778 -8.046 14.733 1.00 89.00 124 ASP A O 1
ATOM 996 N N . LYS A 1 125 ? -19.972 -9.035 13.856 1.00 91.38 125 LYS A N 1
ATOM 997 C CA . LYS A 1 125 ? -18.996 -8.284 14.658 1.00 91.38 125 LYS A CA 1
ATOM 998 C C . LYS A 1 125 ? -18.395 -7.114 13.887 1.00 91.38 125 LYS A C 1
ATOM 1000 O O . LYS A 1 125 ? -17.978 -7.264 12.738 1.00 91.38 125 LYS A O 1
ATOM 1005 N N . LEU A 1 126 ? -18.284 -5.973 14.561 1.00 94.88 126 LEU A N 1
ATOM 1006 C CA . LEU A 1 126 ? -17.454 -4.853 14.129 1.00 94.88 126 LEU A CA 1
ATOM 1007 C C . LEU A 1 126 ? -16.008 -5.104 14.558 1.00 94.88 126 LEU A C 1
ATOM 1009 O O . LEU A 1 126 ? -15.751 -5.475 15.701 1.00 94.88 126 LEU A O 1
ATOM 1013 N N . VAL A 1 127 ? -15.072 -4.927 13.633 1.00 95.00 127 VAL A N 1
ATOM 1014 C CA . VAL A 1 127 ? -13.647 -5.189 13.845 1.00 95.00 127 VAL A CA 1
ATOM 1015 C C . VAL A 1 127 ? -12.852 -4.023 13.285 1.00 95.00 127 VAL A C 1
ATOM 1017 O O . VAL A 1 127 ? -13.039 -3.645 12.127 1.00 95.00 127 VAL A O 1
ATOM 1020 N N . ALA A 1 128 ? -11.960 -3.460 14.096 1.00 96.75 128 ALA A N 1
ATOM 1021 C CA . ALA A 1 128 ? -10.964 -2.515 13.619 1.00 96.75 128 ALA A CA 1
ATOM 1022 C C . ALA A 1 128 ? -9.669 -3.236 13.248 1.00 96.75 128 ALA A C 1
ATOM 1024 O O . ALA A 1 128 ? -9.281 -4.209 13.886 1.00 96.75 128 ALA A O 1
ATOM 1025 N N . HIS A 1 129 ? -8.973 -2.725 12.240 1.00 96.81 129 HIS A N 1
ATOM 1026 C CA . HIS A 1 129 ? -7.608 -3.125 11.926 1.00 96.81 129 HIS A CA 1
ATOM 1027 C C . HIS A 1 129 ? -6.765 -1.898 11.572 1.00 96.81 129 HIS A C 1
ATOM 1029 O O . HIS A 1 129 ? -7.293 -0.871 11.140 1.00 96.81 129 HIS A O 1
ATOM 1035 N N . ALA A 1 130 ? -5.443 -1.996 11.729 1.00 95.38 130 ALA A N 1
ATOM 1036 C CA . ALA A 1 130 ? -4.530 -0.944 11.293 1.00 95.38 130 ALA A CA 1
ATOM 1037 C C . ALA A 1 130 ? -4.679 -0.677 9.785 1.00 95.38 130 ALA A C 1
ATOM 1039 O O . ALA A 1 130 ? -4.747 -1.610 8.976 1.00 95.38 130 ALA A O 1
ATOM 1040 N N . SER A 1 131 ? -4.685 0.598 9.398 1.00 95.88 131 SER A N 1
ATOM 1041 C CA . SER A 1 131 ? -4.781 1.017 7.991 1.00 95.88 131 SER A CA 1
ATOM 1042 C C . SER A 1 131 ? -3.438 1.002 7.258 1.00 95.88 131 SER A C 1
ATOM 1044 O O . SER A 1 131 ? -3.392 1.271 6.059 1.00 95.88 131 SER A O 1
ATOM 1046 N N . THR A 1 132 ? -2.353 0.648 7.948 1.00 94.88 132 THR A N 1
ATOM 1047 C CA . THR A 1 132 ? -0.987 0.704 7.422 1.00 94.88 132 THR A CA 1
ATOM 1048 C C . THR A 1 132 ? -0.309 -0.655 7.556 1.00 94.88 132 THR A C 1
ATOM 1050 O O . THR A 1 132 ? -0.158 -1.194 8.651 1.00 94.88 132 THR A O 1
ATOM 1053 N N . CYS A 1 133 ? 0.131 -1.215 6.431 1.00 94.94 133 CYS A N 1
ATOM 1054 C CA . CYS A 1 133 ? 0.835 -2.490 6.386 1.00 94.94 133 CYS A CA 1
ATOM 1055 C C . CYS A 1 133 ? 2.236 -2.360 7.018 1.00 94.94 133 CYS A C 1
ATOM 1057 O O . CYS A 1 133 ? 3.030 -1.532 6.555 1.00 94.94 133 CYS A O 1
ATOM 1059 N N . PRO A 1 134 ? 2.607 -3.227 7.981 1.00 93.44 134 PRO A N 1
ATOM 1060 C CA . PRO A 1 134 ? 3.876 -3.139 8.711 1.00 93.44 134 PRO A CA 1
ATOM 1061 C C . PRO A 1 134 ? 5.112 -3.406 7.838 1.00 93.44 134 PRO A C 1
ATOM 1063 O O . PRO A 1 134 ? 6.235 -3.134 8.249 1.00 93.44 134 PRO A O 1
ATOM 1066 N N . HIS A 1 135 ? 4.948 -3.932 6.618 1.00 93.12 135 HIS A N 1
ATOM 1067 C CA . HIS A 1 135 ? 6.078 -4.245 5.741 1.00 93.12 135 HIS A CA 1
ATOM 1068 C C . HIS A 1 135 ? 6.783 -2.988 5.201 1.00 93.12 135 HIS A C 1
ATOM 1070 O O . HIS A 1 135 ? 7.995 -2.818 5.360 1.00 93.12 135 HIS A O 1
ATOM 1076 N N . ARG A 1 136 ? 6.045 -2.121 4.502 1.00 92.81 136 ARG A N 1
ATOM 1077 C CA . ARG A 1 136 ? 6.587 -0.914 3.846 1.00 92.81 136 ARG A CA 1
ATOM 1078 C C . ARG A 1 136 ? 5.678 0.301 4.002 1.00 92.81 136 ARG A C 1
ATOM 1080 O O . ARG A 1 136 ? 5.826 1.246 3.243 1.00 92.81 136 ARG A O 1
ATOM 1087 N N . LEU A 1 137 ? 4.790 0.280 4.996 1.00 94.44 137 LEU A N 1
ATOM 1088 C CA . LEU A 1 137 ? 3.758 1.298 5.212 1.00 94.44 137 LEU A CA 1
ATOM 1089 C C . LEU A 1 137 ? 2.759 1.373 4.048 1.00 94.44 137 LEU A C 1
ATOM 1091 O O . LEU A 1 137 ? 2.323 2.444 3.640 1.00 94.44 137 LEU A O 1
ATOM 1095 N N . GLY A 1 138 ? 2.435 0.204 3.490 1.00 94.50 138 GLY A N 1
ATOM 1096 C CA . GLY A 1 138 ? 1.478 0.088 2.392 1.00 94.50 138 GLY A CA 1
ATOM 1097 C C . GLY A 1 138 ? 0.041 0.379 2.843 1.00 94.50 138 GLY A C 1
ATOM 1098 O O . GLY A 1 138 ? -0.297 0.078 3.988 1.00 94.50 138 GLY A O 1
ATOM 1099 N N . PRO A 1 139 ? -0.813 0.916 1.959 1.00 95.38 139 PRO A N 1
ATOM 1100 C CA . PRO A 1 139 ? -2.164 1.337 2.292 1.00 95.38 139 PRO A CA 1
ATOM 1101 C C . PRO A 1 139 ? -3.103 0.137 2.435 1.00 95.38 139 PRO A C 1
ATOM 1103 O O . PRO A 1 139 ? -3.276 -0.644 1.499 1.00 95.38 139 PRO A O 1
ATOM 1106 N N . LEU A 1 140 ? -3.744 0.007 3.594 1.00 96.56 140 LEU A N 1
ATOM 1107 C CA . LEU A 1 140 ? -4.805 -0.972 3.858 1.00 96.56 140 LEU A CA 1
ATOM 1108 C C . LEU A 1 140 ? -6.186 -0.317 3.994 1.00 96.56 140 LEU A C 1
ATOM 1110 O O . LEU A 1 140 ? -7.193 -1.022 4.029 1.00 96.56 140 LEU A O 1
ATOM 1114 N N . GLN A 1 141 ? -6.264 1.017 4.008 1.00 93.88 141 GLN A N 1
ATOM 1115 C CA . GLN A 1 141 ? -7.504 1.768 4.227 1.00 93.88 141 GLN A CA 1
ATOM 1116 C C . GLN A 1 141 ? -8.586 1.520 3.159 1.00 93.88 141 GLN A C 1
ATOM 1118 O O . GLN A 1 141 ? -9.779 1.624 3.434 1.00 93.88 141 GLN A O 1
ATOM 1123 N N . ASN A 1 142 ? -8.171 1.131 1.950 1.00 91.88 142 ASN A N 1
ATOM 1124 C CA . ASN A 1 142 ? -9.063 0.788 0.836 1.00 91.88 142 ASN A CA 1
ATOM 1125 C C . ASN A 1 142 ? -8.941 -0.683 0.412 1.00 91.88 142 ASN A C 1
ATOM 1127 O O . ASN A 1 142 ? -9.561 -1.102 -0.566 1.00 91.88 142 ASN A O 1
ATOM 1131 N N . ALA A 1 143 ? -8.135 -1.478 1.120 1.00 94.75 143 ALA A N 1
ATOM 1132 C CA . ALA A 1 143 ? -7.935 -2.878 0.783 1.00 94.75 143 ALA A CA 1
ATOM 1133 C C . ALA A 1 143 ? -9.226 -3.674 1.014 1.00 94.75 143 ALA A C 1
ATOM 1135 O O . ALA A 1 143 ? -9.995 -3.412 1.942 1.00 94.75 143 ALA A O 1
ATOM 1136 N N . LYS A 1 144 ? -9.500 -4.660 0.164 1.00 91.94 144 LYS A N 1
ATOM 1137 C CA . LYS A 1 144 ? -10.659 -5.533 0.373 1.00 91.94 144 LYS A CA 1
ATOM 1138 C C . LYS A 1 144 ? -10.390 -6.462 1.551 1.00 91.94 144 LYS A C 1
ATOM 1140 O O . LYS A 1 144 ? -9.275 -6.958 1.702 1.00 91.94 144 LYS A O 1
ATOM 1145 N N . VAL A 1 145 ? -11.427 -6.708 2.349 1.00 95.88 145 VAL A N 1
ATOM 1146 C CA . VAL A 1 145 ? -11.410 -7.755 3.371 1.00 95.88 145 VAL A CA 1
ATOM 1147 C C . VAL A 1 145 ? -12.207 -8.938 2.845 1.00 95.88 145 VAL A C 1
ATOM 1149 O O . VAL A 1 145 ? -13.380 -8.797 2.507 1.00 95.88 145 VAL A O 1
ATOM 1152 N N . VAL A 1 146 ? -11.559 -10.093 2.732 1.00 93.94 146 VAL A N 1
ATOM 1153 C CA . VAL A 1 146 ? -12.150 -11.334 2.217 1.00 93.94 146 VAL A CA 1
ATOM 1154 C C . VAL A 1 146 ? -11.856 -12.441 3.218 1.00 93.94 146 VAL A C 1
ATOM 1156 O O . VAL A 1 146 ? -10.705 -12.639 3.593 1.00 93.94 146 VAL A O 1
ATOM 1159 N N . ASN A 1 147 ? -12.891 -13.153 3.675 1.00 92.75 147 ASN A N 1
ATOM 1160 C CA . ASN A 1 147 ? -12.770 -14.232 4.668 1.00 92.75 147 ASN A CA 1
ATOM 1161 C C . ASN A 1 147 ? -11.991 -13.813 5.936 1.00 92.75 147 ASN A C 1
ATOM 1163 O O . ASN A 1 147 ? -11.149 -14.558 6.432 1.00 92.75 147 ASN A O 1
ATOM 1167 N N . GLY A 1 148 ? -12.225 -12.590 6.429 1.00 94.56 148 GLY A N 1
ATOM 1168 C CA . GLY A 1 148 ? -11.521 -12.049 7.599 1.00 94.56 148 GLY A CA 1
ATOM 1169 C C . GLY A 1 148 ? -10.052 -11.690 7.355 1.00 94.56 148 GLY A C 1
ATOM 1170 O O . GLY A 1 148 ? -9.320 -11.476 8.317 1.00 94.56 148 GLY A O 1
ATOM 1171 N N . GLN A 1 149 ? -9.605 -11.621 6.097 1.00 96.19 149 GLN A N 1
ATOM 1172 C CA . GLN A 1 149 ? -8.239 -11.237 5.748 1.00 96.19 149 GLN A CA 1
ATOM 1173 C C . GLN A 1 149 ? -8.198 -9.981 4.889 1.00 96.19 149 GLN A C 1
ATOM 1175 O O . GLN A 1 149 ? -8.959 -9.855 3.931 1.00 96.19 149 GLN A O 1
ATOM 1180 N N . VAL A 1 150 ? -7.275 -9.079 5.208 1.00 97.25 150 VAL A N 1
ATOM 1181 C CA . VAL A 1 150 ? -6.947 -7.914 4.385 1.00 97.25 150 VAL A CA 1
ATOM 1182 C C . VAL A 1 150 ? -5.662 -8.183 3.608 1.00 97.25 150 VAL A C 1
ATOM 1184 O O . VAL A 1 150 ? -4.679 -8.641 4.187 1.00 97.25 150 VAL A O 1
ATOM 1187 N N . GLU A 1 151 ? -5.660 -7.907 2.302 1.00 96.56 151 GLU A N 1
ATOM 1188 C CA . GLU A 1 151 ? -4.479 -8.058 1.441 1.00 96.56 151 GLU A CA 1
ATOM 1189 C C . GLU A 1 151 ? -3.881 -6.694 1.076 1.00 96.56 151 GLU A C 1
ATOM 1191 O O . GLU A 1 151 ? -4.566 -5.813 0.556 1.00 96.56 151 GLU A O 1
ATOM 1196 N N . CYS A 1 152 ? -2.585 -6.520 1.335 1.00 95.31 152 CYS A N 1
ATOM 1197 C CA . CYS A 1 152 ? -1.847 -5.318 0.972 1.00 95.31 152 CYS A CA 1
ATOM 1198 C C . CYS A 1 152 ? -1.630 -5.253 -0.550 1.00 95.31 152 CYS A C 1
ATOM 1200 O O . CYS A 1 152 ? -0.968 -6.144 -1.095 1.00 95.31 152 CYS A O 1
ATOM 1202 N N . PRO A 1 153 ? -2.068 -4.180 -1.236 1.00 93.81 153 PRO A N 1
ATOM 1203 C CA . PRO A 1 153 ? -2.015 -4.095 -2.697 1.00 93.81 153 PRO A CA 1
ATOM 1204 C C . PRO A 1 153 ? -0.591 -4.004 -3.261 1.00 93.81 153 PRO A C 1
ATOM 1206 O O . PRO A 1 153 ? -0.397 -4.204 -4.453 1.00 93.81 153 PRO A O 1
ATOM 1209 N N . TRP A 1 154 ? 0.413 -3.693 -2.436 1.00 92.75 154 TRP A N 1
ATOM 1210 C CA . TRP A 1 154 ? 1.791 -3.530 -2.912 1.00 92.75 154 TRP A CA 1
ATOM 1211 C C . TRP A 1 154 ? 2.534 -4.852 -3.099 1.00 92.75 154 TRP A C 1
ATOM 1213 O O . TRP A 1 154 ? 3.267 -5.012 -4.065 1.00 92.75 154 TRP A O 1
ATOM 1223 N N . HIS A 1 155 ? 2.393 -5.787 -2.156 1.00 92.00 155 HIS A N 1
ATOM 1224 C CA . HIS A 1 155 ? 3.194 -7.022 -2.139 1.00 92.00 155 HIS A CA 1
ATOM 1225 C C . HIS A 1 155 ? 2.364 -8.280 -1.844 1.00 92.00 155 HIS A C 1
ATOM 1227 O O . HIS A 1 155 ? 2.932 -9.352 -1.660 1.00 92.00 155 HIS A O 1
ATOM 1233 N N . GLY A 1 156 ? 1.036 -8.160 -1.744 1.00 93.56 156 GLY A N 1
ATOM 1234 C CA . GLY A 1 156 ? 0.143 -9.295 -1.505 1.00 93.56 156 GLY A CA 1
ATOM 1235 C C . GLY A 1 156 ? 0.214 -9.881 -0.091 1.00 93.56 156 GLY A C 1
ATOM 1236 O O . GLY A 1 156 ? -0.249 -11.000 0.122 1.00 93.56 156 GLY A O 1
ATOM 1237 N N . TYR A 1 157 ? 0.800 -9.166 0.881 1.00 95.12 157 TYR A N 1
ATOM 1238 C CA . TYR A 1 157 ? 0.782 -9.624 2.273 1.00 95.12 157 TYR A CA 1
ATOM 1239 C C . TYR A 1 157 ? -0.637 -9.631 2.817 1.00 95.12 157 TYR A C 1
ATOM 1241 O O . TYR A 1 157 ? -1.317 -8.604 2.763 1.00 95.12 157 TYR A O 1
ATOM 1249 N N . ARG A 1 158 ? -1.057 -10.778 3.347 1.00 96.38 158 ARG A N 1
ATOM 1250 C CA . ARG A 1 158 ? -2.374 -10.980 3.937 1.00 96.38 158 ARG A CA 1
ATOM 1251 C C . ARG A 1 158 ? -2.288 -11.021 5.447 1.00 96.38 158 ARG A C 1
ATOM 1253 O O . ARG A 1 158 ? -1.388 -11.647 6.003 1.00 96.38 158 ARG A O 1
ATOM 1260 N N . PHE A 1 159 ? -3.258 -10.382 6.086 1.00 96.88 159 PHE A N 1
ATOM 1261 C CA . PHE A 1 159 ? -3.355 -10.320 7.534 1.00 96.88 159 PHE A CA 1
ATOM 1262 C C . PHE A 1 159 ? -4.760 -10.675 7.985 1.00 96.88 159 PHE A C 1
ATOM 1264 O O . PHE A 1 159 ? -5.729 -10.188 7.403 1.00 96.88 159 PHE A O 1
ATOM 1271 N N . ASN A 1 160 ? -4.877 -11.485 9.031 1.00 95.81 160 ASN A N 1
ATOM 1272 C CA . ASN A 1 160 ? -6.143 -11.678 9.723 1.00 95.81 160 ASN A CA 1
ATOM 1273 C C . ASN A 1 160 ? -6.533 -10.361 10.417 1.00 95.81 160 ASN A C 1
ATOM 1275 O O . ASN A 1 160 ? -5.756 -9.829 11.206 1.00 95.81 160 ASN A O 1
ATOM 1279 N N . VAL A 1 161 ? -7.718 -9.821 10.123 1.00 95.62 161 VAL A N 1
ATOM 1280 C CA . VAL A 1 161 ? -8.133 -8.504 10.648 1.00 95.62 161 VAL A CA 1
ATOM 1281 C C . VAL A 1 161 ? -8.518 -8.530 12.128 1.00 95.62 161 VAL A C 1
ATOM 1283 O O . VAL A 1 161 ? -8.622 -7.471 12.728 1.00 95.62 161 VAL A O 1
ATOM 1286 N N . ILE A 1 162 ? -8.728 -9.717 12.706 1.00 92.75 162 ILE A N 1
ATOM 1287 C CA . ILE A 1 162 ? -9.072 -9.908 14.120 1.00 92.75 162 ILE A CA 1
ATOM 1288 C C . ILE A 1 162 ? -7.800 -10.106 14.949 1.00 92.75 162 ILE A C 1
ATOM 1290 O O . ILE A 1 162 ? -7.600 -9.409 15.935 1.00 92.75 162 ILE A O 1
ATOM 1294 N N . SER A 1 163 ? -6.934 -11.049 14.563 1.00 92.19 163 SER A N 1
ATOM 1295 C CA . SER A 1 163 ? -5.712 -11.357 15.326 1.00 92.19 163 SER A CA 1
ATOM 1296 C C . SER A 1 163 ? -4.507 -10.493 14.949 1.00 92.19 163 SER A C 1
ATOM 1298 O O . SER A 1 163 ? -3.507 -10.498 15.659 1.00 92.19 163 SER A O 1
ATOM 1300 N N . GLY A 1 164 ? -4.549 -9.811 13.801 1.00 93.62 164 GLY A N 1
ATOM 1301 C CA . GLY A 1 164 ? -3.413 -9.085 13.230 1.00 93.62 164 GLY A CA 1
ATOM 1302 C C . GLY A 1 164 ? -2.333 -9.979 12.604 1.00 93.62 164 GLY A C 1
ATOM 1303 O O . GLY A 1 164 ? -1.366 -9.469 12.037 1.00 93.62 164 GLY A O 1
ATOM 1304 N N . GLU A 1 165 ? -2.473 -11.304 12.675 1.00 94.75 165 GLU A N 1
ATOM 1305 C CA . GLU A 1 165 ? -1.473 -12.258 12.191 1.00 94.75 165 GLU A CA 1
ATOM 1306 C C . GLU A 1 165 ? -1.262 -12.164 10.675 1.00 94.75 165 GLU A C 1
ATOM 1308 O O . GLU A 1 165 ? -2.224 -12.134 9.907 1.00 94.75 165 GLU A O 1
ATOM 1313 N N . CYS A 1 166 ? 0.001 -12.177 10.237 1.00 95.75 166 CYS A N 1
ATOM 1314 C CA . CYS A 1 166 ? 0.364 -12.298 8.827 1.00 95.75 166 CYS A CA 1
ATOM 1315 C C . CYS A 1 166 ? 0.199 -13.753 8.359 1.00 95.75 166 CYS A C 1
ATOM 1317 O O . CYS A 1 166 ? 0.952 -14.634 8.764 1.00 95.75 166 CYS A O 1
ATOM 1319 N N . THR A 1 167 ? -0.763 -14.011 7.476 1.00 94.56 167 THR A N 1
ATOM 1320 C CA . THR A 1 167 ? -1.124 -15.366 7.018 1.00 94.56 167 THR A CA 1
ATOM 1321 C C . THR A 1 167 ? -0.390 -15.795 5.746 1.00 94.56 167 THR A C 1
ATOM 1323 O O . THR A 1 167 ? -0.545 -16.929 5.291 1.00 94.56 167 THR A O 1
ATOM 1326 N N . SER A 1 168 ? 0.386 -14.901 5.125 1.00 91.69 168 SER A N 1
ATOM 1327 C CA . SER A 1 168 ? 1.034 -15.148 3.829 1.00 91.69 168 SER A CA 1
ATOM 1328 C C . SER A 1 168 ? 2.561 -15.012 3.822 1.00 91.69 168 SER A C 1
ATOM 1330 O O . SER A 1 168 ? 3.156 -15.121 2.751 1.00 91.69 168 SER A O 1
ATOM 1332 N N . GLY A 1 169 ? 3.220 -14.757 4.958 1.00 80.38 169 GLY A N 1
ATOM 1333 C CA . GLY A 1 169 ? 4.682 -14.624 5.011 1.00 80.38 169 GLY A CA 1
ATOM 1334 C C . GLY A 1 169 ? 5.239 -14.290 6.399 1.00 80.38 169 GLY A C 1
ATOM 1335 O O . GLY A 1 169 ? 4.489 -14.162 7.355 1.00 80.38 169 GLY A O 1
ATOM 1336 N N . GLN A 1 170 ? 6.563 -14.116 6.509 1.00 70.06 170 GLN A N 1
ATOM 1337 C CA . GLN A 1 170 ? 7.270 -13.819 7.776 1.00 70.06 170 GLN A CA 1
ATOM 1338 C C . GLN A 1 170 ? 7.351 -12.323 8.128 1.00 70.06 170 GLN A C 1
ATOM 1340 O O . GLN A 1 170 ? 8.157 -11.909 8.962 1.00 70.06 170 GLN A O 1
ATOM 1345 N N . HIS A 1 171 ? 6.563 -11.477 7.473 1.00 69.94 171 HIS A N 1
ATOM 1346 C CA . HIS A 1 171 ? 6.504 -10.075 7.874 1.00 69.94 171 HIS A CA 1
ATOM 1347 C C . HIS A 1 171 ? 5.653 -9.953 9.138 1.00 69.94 171 HIS A C 1
ATOM 1349 O O . HIS A 1 171 ? 4.708 -10.718 9.307 1.00 69.94 171 HIS A O 1
ATOM 1355 N N . GLY A 1 172 ? 6.039 -9.040 10.036 1.00 81.31 172 GLY A N 1
ATOM 1356 C CA . GLY A 1 172 ? 5.427 -8.890 11.358 1.00 81.31 172 GLY A CA 1
ATOM 1357 C C . GLY A 1 172 ? 3.908 -8.702 11.329 1.00 81.31 172 GLY A C 1
ATOM 1358 O O . GLY A 1 172 ? 3.300 -8.520 10.277 1.00 81.31 172 GLY A O 1
ATOM 1359 N N . GLN A 1 173 ? 3.292 -8.742 12.503 1.00 91.94 173 GLN A N 1
ATOM 1360 C CA . GLN A 1 173 ? 1.844 -8.610 12.657 1.00 91.94 173 GLN A CA 1
ATOM 1361 C C . GLN A 1 173 ? 1.372 -7.179 12.375 1.00 91.94 173 GLN A C 1
ATOM 1363 O O . GLN A 1 173 ? 2.150 -6.224 12.477 1.00 91.94 173 GLN A O 1
ATOM 1368 N N . LEU A 1 174 ? 0.089 -7.026 12.033 1.00 93.38 174 LEU A N 1
ATOM 1369 C CA . LEU A 1 174 ? -0.541 -5.710 12.067 1.00 93.38 174 LEU A CA 1
ATOM 1370 C C . LEU A 1 174 ? -0.366 -5.105 13.467 1.00 93.38 174 LEU A C 1
ATOM 1372 O O . LEU A 1 174 ? -0.478 -5.830 14.459 1.00 93.38 174 LEU A O 1
ATOM 1376 N N . PRO A 1 175 ? -0.123 -3.786 13.563 1.00 90.38 175 PRO A N 1
ATOM 1377 C CA . PRO A 1 175 ? -0.226 -3.087 14.833 1.00 90.38 175 PRO A CA 1
ATOM 1378 C C . PRO A 1 175 ? -1.564 -3.387 15.513 1.00 90.38 175 PRO A C 1
ATOM 1380 O O . PRO A 1 175 ? -2.589 -3.493 14.831 1.00 90.38 175 PRO A O 1
ATOM 1383 N N . LEU A 1 176 ? -1.538 -3.499 16.844 1.00 88.38 176 LEU A N 1
ATOM 1384 C CA . LEU A 1 176 ? -2.739 -3.721 17.644 1.00 88.38 176 LEU A CA 1
ATOM 1385 C C . LEU A 1 176 ? -3.799 -2.676 17.295 1.00 88.38 176 LEU A C 1
ATOM 1387 O O . LEU A 1 176 ? -3.519 -1.475 17.257 1.00 88.38 176 LEU A O 1
ATOM 1391 N N . ALA A 1 177 ? -4.997 -3.165 17.001 1.00 92.06 177 ALA A N 1
ATOM 1392 C CA . ALA A 1 177 ? -6.153 -2.330 16.743 1.00 92.06 177 ALA A CA 1
ATOM 1393 C C . ALA A 1 177 ? -6.818 -1.925 18.066 1.00 92.06 177 ALA A C 1
ATOM 1395 O O . ALA A 1 177 ? -6.703 -2.659 19.050 1.00 92.06 177 ALA A O 1
ATOM 1396 N N . PRO A 1 178 ? -7.530 -0.788 18.099 1.00 93.12 178 PRO A N 1
ATOM 1397 C CA . PRO A 1 178 ? -8.367 -0.453 19.237 1.00 93.12 178 PRO A CA 1
ATOM 1398 C C . PRO A 1 178 ? -9.495 -1.469 19.411 1.00 93.12 178 PRO A C 1
ATOM 1400 O O . PRO A 1 178 ? -10.000 -2.045 18.442 1.00 93.12 178 PRO A O 1
ATOM 1403 N N . VAL A 1 179 ? -9.921 -1.635 20.656 1.00 92.44 179 VAL A N 1
ATOM 1404 C CA . VAL A 1 179 ? -11.103 -2.413 21.009 1.00 92.44 179 VAL A CA 1
ATOM 1405 C C . VAL A 1 179 ? -12.336 -1.664 20.525 1.00 92.44 179 VAL A C 1
ATOM 1407 O O . VAL A 1 179 ? -12.466 -0.460 20.746 1.00 92.44 179 VAL A O 1
ATOM 1410 N N . ILE A 1 180 ? -13.242 -2.381 19.860 1.00 95.50 180 ILE A N 1
ATOM 1411 C CA . ILE A 1 180 ? -14.531 -1.844 19.424 1.00 95.50 180 ILE A CA 1
ATOM 1412 C C . ILE A 1 180 ? -15.615 -2.351 20.363 1.00 95.50 180 ILE A C 1
ATOM 1414 O O . ILE A 1 180 ? -15.803 -3.558 20.511 1.00 95.50 180 ILE A O 1
ATOM 1418 N N . SER A 1 181 ? -16.334 -1.421 20.978 1.00 94.56 181 SER A N 1
ATOM 1419 C CA . SER A 1 181 ? -17.453 -1.704 21.875 1.00 94.56 181 SER A CA 1
ATOM 1420 C C . SER A 1 181 ? -18.698 -0.933 21.449 1.00 94.56 181 SER A C 1
ATOM 1422 O O . SER A 1 181 ? -18.608 0.021 20.675 1.00 94.56 181 SER A O 1
ATOM 1424 N N . ILE A 1 182 ? -19.860 -1.384 21.923 1.00 93.44 182 ILE A N 1
ATOM 1425 C CA . ILE A 1 182 ? -21.127 -0.670 21.775 1.00 93.44 182 ILE A CA 1
ATOM 1426 C C . ILE A 1 182 ? -21.613 -0.320 23.179 1.00 93.44 182 ILE A C 1
ATOM 1428 O O . ILE A 1 182 ? -21.771 -1.215 24.008 1.00 93.44 182 ILE A O 1
ATOM 1432 N N . ASP A 1 183 ? -21.822 0.965 23.436 1.00 90.19 183 ASP A N 1
ATOM 1433 C CA . ASP A 1 183 ? -22.234 1.520 24.725 1.00 90.19 183 ASP A CA 1
ATOM 1434 C C . ASP A 1 183 ? -23.369 2.519 24.482 1.00 90.19 183 ASP A C 1
ATOM 1436 O O . ASP A 1 183 ? -23.185 3.479 23.743 1.00 90.19 183 ASP A O 1
ATOM 1440 N N . ASN A 1 184 ? -24.558 2.272 25.044 1.00 91.94 184 ASN A N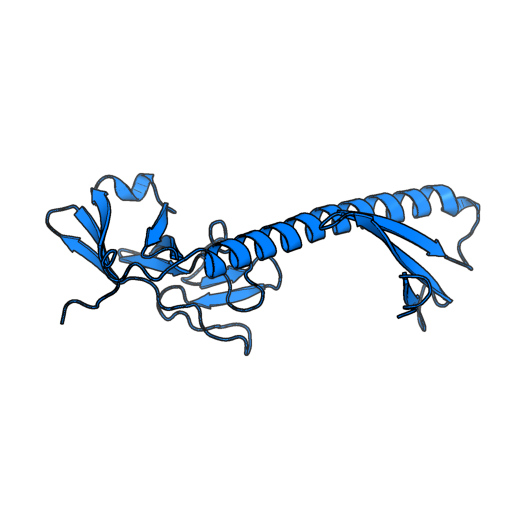 1
ATOM 1441 C CA . ASN A 1 184 ? -25.762 3.091 24.821 1.00 91.94 184 ASN A CA 1
ATOM 1442 C C . ASN A 1 184 ? -26.021 3.423 23.335 1.00 91.94 184 ASN A C 1
ATOM 1444 O O . ASN A 1 184 ? -26.207 4.579 22.966 1.00 91.94 184 ASN A O 1
ATOM 1448 N N . ASP A 1 185 ? -26.000 2.396 22.480 1.00 93.12 185 ASP A N 1
ATOM 1449 C CA . ASP A 1 185 ? -26.126 2.492 21.018 1.00 93.12 185 ASP A CA 1
ATOM 1450 C C . ASP A 1 185 ? -24.996 3.248 20.295 1.00 93.12 185 ASP A C 1
ATOM 1452 O O . ASP A 1 185 ? -25.048 3.367 19.072 1.00 93.12 185 ASP A O 1
ATOM 1456 N N . GLU A 1 186 ? -23.945 3.693 20.982 1.00 95.56 186 GLU A N 1
ATOM 1457 C CA . GLU A 1 186 ? -22.762 4.303 20.373 1.00 95.56 186 GLU A CA 1
ATOM 1458 C C . GLU A 1 186 ? -21.663 3.269 20.145 1.00 95.56 186 GLU A C 1
ATOM 1460 O O . GLU A 1 186 ? -21.303 2.507 21.041 1.00 95.56 186 GLU A O 1
ATOM 1465 N N . VAL A 1 187 ? -21.084 3.259 18.947 1.00 96.25 187 VAL A N 1
ATOM 1466 C CA . VAL A 1 187 ? -19.891 2.465 18.653 1.00 96.25 187 VAL A CA 1
ATOM 1467 C C . VAL A 1 187 ? -18.660 3.255 19.049 1.00 96.25 187 VAL A C 1
ATOM 1469 O O . VAL A 1 187 ? -18.462 4.384 18.603 1.00 96.25 187 VAL A O 1
ATOM 1472 N N . VAL A 1 188 ? -17.808 2.644 19.862 1.00 95.75 188 VAL A N 1
ATOM 1473 C CA . VAL A 1 188 ? -16.653 3.294 20.474 1.00 95.75 188 VAL A CA 1
ATOM 1474 C C . VAL A 1 188 ? -15.387 2.500 20.180 1.00 95.75 188 VAL A C 1
ATOM 1476 O O . VAL A 1 188 ? -15.356 1.288 20.392 1.00 95.75 188 VAL A O 1
ATOM 1479 N N . ALA A 1 189 ? -14.337 3.192 19.738 1.00 95.31 189 ALA A N 1
ATOM 1480 C CA . ALA A 1 189 ? -12.974 2.674 19.675 1.00 95.31 189 ALA A CA 1
ATOM 1481 C C . ALA A 1 189 ? -12.178 3.102 20.912 1.00 95.31 189 ALA A C 1
ATOM 1483 O O . ALA A 1 189 ? -12.135 4.294 21.221 1.00 95.31 189 ALA A O 1
ATOM 1484 N N . SER A 1 190 ? -11.515 2.160 21.587 1.00 93.06 190 SER A N 1
ATOM 1485 C CA . SER A 1 190 ? -10.642 2.443 22.732 1.00 93.06 190 SER A CA 1
ATOM 1486 C C . SER A 1 190 ? -9.285 1.749 22.648 1.00 93.06 190 SER A C 1
ATOM 1488 O O . SER A 1 190 ? -9.160 0.659 22.093 1.00 93.06 190 SER A O 1
ATOM 1490 N N . SER A 1 191 ? -8.244 2.373 23.202 1.00 82.38 191 SER A N 1
ATOM 1491 C CA . SER A 1 191 ? -6.893 1.792 23.271 1.00 82.38 191 SER A CA 1
ATOM 1492 C C . SER A 1 191 ? -6.717 0.751 24.383 1.00 82.38 191 SER A C 1
ATOM 1494 O O . SER A 1 191 ? -5.721 0.033 24.376 1.00 82.38 191 SER A O 1
ATOM 1496 N N . GLU A 1 192 ? -7.657 0.673 25.325 1.00 68.75 192 GLU A N 1
ATOM 1497 C CA . GLU A 1 192 ? -7.663 -0.278 26.441 1.00 68.75 192 GLU A CA 1
ATOM 1498 C C . GLU A 1 192 ? -8.761 -1.336 26.233 1.00 68.75 192 GLU A C 1
ATOM 1500 O O . GLU A 1 192 ? -9.873 -1.010 25.799 1.00 68.75 192 GLU A O 1
ATOM 1505 N N . GLU A 1 193 ? -8.456 -2.601 26.548 1.00 52.16 193 GLU A N 1
ATOM 1506 C CA . GLU A 1 193 ? -9.489 -3.572 26.924 1.00 52.16 193 GLU A CA 1
ATOM 1507 C C . GLU A 1 193 ? -10.067 -3.088 28.254 1.00 52.16 193 GLU A C 1
ATOM 1509 O O . GLU A 1 193 ? -9.309 -2.855 29.191 1.00 52.16 193 GLU A O 1
ATOM 1514 N N . ASN A 1 194 ? -11.386 -2.892 28.338 1.00 35.78 194 ASN A N 1
ATOM 1515 C CA . ASN A 1 194 ? -12.042 -2.642 29.621 1.00 35.78 194 ASN A CA 1
ATOM 1516 C C . ASN A 1 194 ? -11.767 -3.859 30.527 1.00 35.78 194 ASN A C 1
ATOM 1518 O O . ASN A 1 194 ? -12.412 -4.896 30.356 1.00 35.78 194 ASN A O 1
ATOM 1522 N N . VAL A 1 195 ? -10.776 -3.749 31.419 1.00 29.86 195 VAL A N 1
ATOM 1523 C CA . VAL A 1 195 ? -10.496 -4.716 32.495 1.00 29.86 195 VAL A CA 1
ATOM 1524 C C . VAL A 1 195 ? -11.430 -4.448 33.664 1.00 29.86 195 VAL A C 1
ATOM 1526 O O . VAL A 1 195 ? -11.557 -3.266 34.053 1.00 29.86 195 VAL A O 1
#